Protein AF-G4YXQ3-F1 (afdb_monomer)

Solvent-accessible surface area (backbone atoms only — not comparable to full-atom values): 10018 Å² total; per-residue (Å²): 134,86,85,74,55,76,73,54,54,54,52,50,53,54,53,50,51,52,50,54,51,44,54,50,52,51,52,41,57,56,43,45,74,66,50,89,48,64,70,59,35,46,52,38,52,55,55,54,37,70,48,36,80,41,76,88,42,45,66,51,39,56,75,67,45,50,64,54,58,37,46,51,39,48,67,65,67,48,61,69,68,52,35,54,49,28,44,44,28,48,36,55,36,39,79,41,70,71,50,31,50,51,39,55,76,64,51,36,60,70,57,46,42,59,47,46,71,74,48,54,76,42,64,38,45,45,52,37,57,43,52,36,56,86,43,93,51,30,70,69,68,58,31,70,70,47,50,52,47,32,61,59,32,48,74,40,90,52,60,70,39,12,49,44,25,45,50,36,54,52,52,51,52,52,52,52,53,57,60,64,71,77,113

Structure (mmCIF, N/CA/C/O backbone):
data_AF-G4YXQ3-F1
#
_entry.id   AF-G4YXQ3-F1
#
loop_
_atom_site.group_PDB
_atom_site.id
_atom_site.type_symbol
_atom_site.label_atom_id
_atom_site.label_alt_id
_atom_site.label_comp_id
_atom_site.label_asym_id
_atom_site.label_entity_id
_atom_site.label_seq_id
_atom_site.pdbx_PDB_ins_code
_atom_site.Cartn_x
_atom_site.Cartn_y
_atom_site.Cartn_z
_atom_site.occupancy
_atom_site.B_iso_or_equiv
_atom_site.auth_seq_id
_atom_site.auth_comp_id
_atom_site.auth_asym_id
_atom_site.auth_atom_id
_atom_site.pdbx_PDB_model_num
ATOM 1 N N . MET A 1 1 ? 18.274 35.890 -30.365 1.00 44.19 1 MET A N 1
ATOM 2 C CA . MET A 1 1 ? 18.855 35.281 -29.148 1.00 44.19 1 MET A CA 1
ATOM 3 C C . MET A 1 1 ? 17.935 35.649 -27.991 1.00 44.19 1 MET A C 1
ATOM 5 O O . MET A 1 1 ? 17.940 36.797 -27.574 1.00 44.19 1 MET A O 1
ATOM 9 N N . LEU A 1 2 ? 17.029 34.755 -27.585 1.00 51.88 2 LEU A N 1
ATOM 10 C CA . LEU A 1 2 ? 16.079 35.034 -26.500 1.00 51.88 2 LEU A CA 1
ATOM 11 C C . LEU A 1 2 ? 16.802 34.838 -25.164 1.00 51.88 2 LEU A C 1
ATOM 13 O O . LEU A 1 2 ? 17.118 33.707 -24.803 1.00 51.88 2 LEU A O 1
ATOM 17 N N . TYR A 1 3 ? 17.102 35.935 -24.470 1.00 39.91 3 TYR A N 1
ATOM 18 C CA . TYR A 1 3 ? 17.685 35.914 -23.130 1.00 39.91 3 TYR A CA 1
ATOM 19 C C . TYR A 1 3 ? 16.632 35.356 -22.160 1.00 39.91 3 TYR A C 1
ATOM 21 O O . TYR A 1 3 ? 15.617 36.006 -21.915 1.00 39.91 3 TYR A O 1
ATOM 29 N N . ARG A 1 4 ? 16.818 34.122 -21.674 1.00 50.88 4 ARG A N 1
ATOM 30 C CA . ARG A 1 4 ? 15.925 33.517 -20.672 1.00 50.88 4 ARG A CA 1
ATOM 31 C C . ARG A 1 4 ? 16.363 33.955 -19.283 1.00 50.88 4 ARG A C 1
ATOM 33 O O . ARG A 1 4 ? 17.553 33.962 -18.978 1.00 50.88 4 ARG A O 1
ATOM 40 N N . SER A 1 5 ? 15.401 34.346 -18.453 1.00 47.03 5 SER A N 1
ATOM 41 C CA . SER A 1 5 ? 15.683 34.791 -17.090 1.00 47.03 5 SER A CA 1
ATOM 42 C C . SER A 1 5 ? 16.136 33.611 -16.208 1.00 47.03 5 SER A C 1
ATOM 44 O O . SER A 1 5 ? 15.755 32.468 -16.474 1.00 47.03 5 SER A O 1
ATOM 46 N N . PRO A 1 6 ? 16.911 33.848 -15.133 1.00 53.84 6 PRO A N 1
ATOM 47 C CA . PRO A 1 6 ? 17.437 32.787 -14.263 1.00 53.84 6 PRO A CA 1
ATOM 48 C C . PRO A 1 6 ? 16.371 31.817 -13.711 1.00 53.84 6 PRO A C 1
ATOM 50 O O . PRO A 1 6 ? 16.634 30.626 -13.565 1.00 53.84 6 PRO A O 1
ATOM 53 N N . GLY A 1 7 ? 15.141 32.295 -13.476 1.00 57.75 7 GLY A N 1
ATOM 54 C CA . GLY A 1 7 ? 14.013 31.455 -13.047 1.00 57.75 7 GLY A CA 1
ATOM 55 C C . GLY A 1 7 ? 13.476 30.513 -14.134 1.00 57.75 7 GLY A C 1
ATOM 56 O O . GLY A 1 7 ? 12.977 29.436 -13.824 1.00 57.75 7 GLY A O 1
ATOM 57 N N . GLN A 1 8 ? 13.622 30.869 -15.414 1.00 53.91 8 GLN A N 1
ATOM 58 C CA . GLN A 1 8 ? 13.239 30.004 -16.533 1.00 53.91 8 GLN A CA 1
ATOM 59 C C . GLN A 1 8 ? 14.269 28.899 -16.774 1.00 53.91 8 GLN A C 1
ATOM 61 O O . GLN A 1 8 ? 13.883 27.802 -17.159 1.00 53.91 8 GLN A O 1
ATOM 66 N N . GLN A 1 9 ? 15.557 29.165 -16.528 1.00 53.88 9 GLN A N 1
ATOM 67 C CA . GLN A 1 9 ? 16.618 28.163 -16.661 1.00 53.88 9 GLN A CA 1
ATOM 68 C C . GLN A 1 9 ? 16.463 27.046 -15.617 1.00 53.88 9 GLN A C 1
ATOM 70 O O . GLN A 1 9 ? 16.424 25.877 -15.983 1.00 53.88 9 GLN A O 1
ATOM 75 N N . SER A 1 10 ? 16.219 27.416 -14.355 1.00 67.06 10 SER A N 1
ATOM 76 C CA . SER A 1 10 ? 15.922 26.466 -13.272 1.00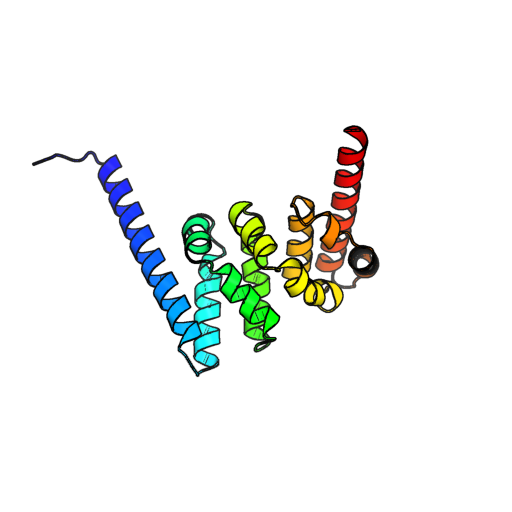 67.06 10 SER A CA 1
ATOM 77 C C . SER A 1 10 ? 14.686 25.600 -13.567 1.00 67.06 10 SER A C 1
ATOM 79 O O . SER A 1 10 ? 14.730 24.382 -13.422 1.00 67.06 10 SER A O 1
ATOM 81 N N . ALA A 1 11 ? 13.603 26.192 -14.086 1.00 63.53 11 ALA A N 1
ATOM 82 C CA . ALA A 1 11 ? 12.408 25.436 -14.464 1.00 63.53 11 ALA A CA 1
ATOM 83 C C . ALA A 1 11 ? 12.662 24.437 -15.611 1.00 63.53 11 ALA A C 1
ATOM 85 O O . ALA A 1 11 ? 12.131 23.330 -15.593 1.00 63.53 11 ALA A O 1
ATOM 86 N N . ILE A 1 12 ? 13.483 24.798 -16.604 1.00 68.88 12 ILE A N 1
ATOM 87 C CA . ILE A 1 12 ? 13.852 23.897 -17.710 1.00 68.88 12 ILE A CA 1
ATOM 88 C C . ILE A 1 12 ? 14.693 22.728 -17.202 1.00 68.88 12 ILE A C 1
ATOM 90 O O . ILE A 1 12 ? 14.465 21.595 -17.621 1.00 68.88 12 ILE A O 1
ATOM 94 N N . ASP A 1 13 ? 15.636 22.989 -16.299 1.00 68.00 13 ASP A N 1
ATOM 95 C CA . ASP A 1 13 ? 16.500 21.954 -15.733 1.00 68.00 13 ASP A CA 1
ATOM 96 C C . ASP A 1 13 ? 15.688 20.976 -14.867 1.00 68.00 13 ASP A C 1
ATOM 98 O O . ASP A 1 13 ? 15.839 19.763 -15.012 1.00 68.00 13 ASP A O 1
ATOM 102 N N . VAL A 1 14 ? 14.726 21.479 -14.081 1.00 67.31 14 VAL A N 1
ATOM 103 C CA . VAL A 1 14 ? 13.764 20.654 -13.325 1.00 67.31 14 VAL A CA 1
ATOM 104 C C . VAL A 1 14 ? 12.900 19.794 -14.253 1.00 67.31 14 VAL A C 1
ATOM 106 O O . VAL A 1 14 ? 12.716 18.603 -14.003 1.00 67.31 14 VAL A O 1
ATOM 109 N N . LEU A 1 15 ? 12.386 20.364 -15.347 1.00 68.44 15 LEU A N 1
ATOM 110 C CA . LEU A 1 15 ? 11.591 19.618 -16.330 1.00 68.44 15 LEU A CA 1
ATOM 111 C C . LEU A 1 15 ? 12.421 18.544 -17.042 1.00 68.44 15 LEU A C 1
ATOM 113 O O . LEU A 1 15 ? 11.923 17.450 -17.306 1.00 68.44 15 LEU A O 1
ATOM 117 N N . ARG A 1 16 ? 13.693 18.833 -17.329 1.00 64.19 16 ARG A N 1
ATOM 118 C CA . ARG A 1 16 ? 14.620 17.885 -17.950 1.00 64.19 16 ARG A CA 1
ATOM 119 C C . ARG A 1 16 ? 14.951 16.733 -17.011 1.00 64.19 16 ARG A C 1
ATOM 121 O O . ARG A 1 16 ? 14.934 15.583 -17.432 1.00 64.19 16 ARG A O 1
ATOM 128 N N . GLU A 1 17 ? 15.202 17.026 -15.742 1.00 71.88 17 GLU A N 1
ATOM 129 C CA . GLU A 1 17 ? 15.444 16.006 -14.726 1.00 71.88 17 GLU A CA 1
ATOM 130 C C . GLU A 1 17 ? 14.200 15.130 -14.506 1.00 71.88 17 GLU A C 1
ATOM 132 O O . GLU A 1 17 ? 14.299 13.906 -14.430 1.00 71.88 17 GLU A O 1
ATOM 137 N N . ALA A 1 18 ? 13.007 15.734 -14.486 1.00 66.69 18 ALA A N 1
ATOM 138 C CA . ALA A 1 18 ? 11.746 15.002 -14.415 1.00 66.69 18 ALA A CA 1
ATOM 139 C C . ALA A 1 18 ? 11.536 14.075 -15.625 1.00 66.69 18 ALA A C 1
ATOM 141 O O . ALA A 1 18 ? 11.091 12.941 -15.446 1.00 66.69 18 ALA A O 1
ATOM 142 N N . ALA A 1 19 ? 11.896 14.521 -16.834 1.00 66.19 19 ALA A N 1
ATOM 143 C CA . ALA A 1 19 ? 11.844 13.699 -18.042 1.00 66.19 19 ALA A CA 1
ATOM 144 C C . ALA A 1 19 ? 12.812 12.505 -17.969 1.00 66.19 19 ALA A C 1
ATOM 146 O O . ALA A 1 19 ? 12.394 11.375 -18.206 1.00 66.19 19 ALA A O 1
ATOM 147 N N . VAL A 1 20 ? 14.060 12.727 -17.538 1.00 71.00 20 VAL A N 1
ATOM 148 C CA . VAL A 1 20 ? 15.052 11.652 -17.348 1.00 71.00 20 VAL A CA 1
ATOM 149 C C . VAL A 1 20 ? 14.572 10.629 -16.313 1.00 71.00 20 VAL A C 1
ATOM 151 O O . VAL A 1 20 ? 14.705 9.424 -16.518 1.00 71.00 20 VAL A O 1
ATOM 154 N N . ARG A 1 21 ? 13.955 11.081 -15.212 1.00 78.12 21 ARG A N 1
ATOM 155 C CA . ARG A 1 21 ? 13.374 10.178 -14.204 1.00 78.12 21 ARG A CA 1
ATOM 156 C C . ARG A 1 21 ? 12.208 9.358 -14.754 1.00 78.12 21 ARG A C 1
ATOM 158 O O . ARG A 1 21 ? 12.085 8.188 -14.408 1.00 78.12 21 ARG A O 1
ATOM 165 N N . LEU A 1 22 ? 11.359 9.955 -15.590 1.00 84.12 22 LEU A N 1
ATOM 166 C CA . LEU A 1 22 ? 10.244 9.248 -16.217 1.00 84.12 22 LEU A CA 1
ATOM 167 C C . LEU A 1 22 ? 10.744 8.152 -17.170 1.00 84.12 22 LEU A C 1
ATOM 169 O O . LEU A 1 22 ? 10.266 7.025 -17.091 1.00 84.12 22 LEU A O 1
ATOM 173 N N . GLU A 1 23 ? 11.721 8.463 -18.023 1.00 87.56 23 GLU A N 1
ATOM 174 C CA . GLU A 1 23 ? 12.344 7.488 -18.929 1.00 87.56 23 GLU A CA 1
ATOM 175 C C . GLU A 1 23 ? 12.997 6.341 -18.148 1.00 87.56 23 GLU A C 1
ATOM 177 O O . GLU A 1 23 ? 12.834 5.173 -18.496 1.00 87.56 23 GLU A O 1
ATOM 182 N N . TYR A 1 24 ? 13.677 6.651 -17.041 1.00 89.38 24 TYR A N 1
ATOM 183 C CA . TYR A 1 24 ? 14.272 5.628 -16.186 1.00 89.38 24 TYR A CA 1
ATOM 184 C C . TYR A 1 24 ? 13.224 4.710 -15.536 1.00 89.38 24 TYR A C 1
ATOM 186 O O . TYR A 1 24 ? 13.378 3.490 -15.560 1.00 89.38 24 TYR A O 1
ATOM 194 N N . LEU A 1 25 ? 12.123 5.264 -15.018 1.00 90.56 25 LEU A N 1
ATOM 195 C CA . LEU A 1 25 ? 11.015 4.467 -14.478 1.00 90.56 25 LEU A CA 1
ATOM 196 C C . LEU A 1 25 ? 10.368 3.574 -15.549 1.00 90.56 25 LEU A C 1
ATOM 198 O O . LEU A 1 25 ? 10.035 2.425 -15.266 1.00 90.56 25 LEU A O 1
ATOM 202 N N . GLN A 1 26 ? 10.232 4.067 -16.783 1.00 92.50 26 GLN A N 1
ATOM 203 C CA . GLN A 1 26 ? 9.747 3.267 -17.914 1.00 92.50 26 GLN A CA 1
ATOM 204 C C . GLN A 1 26 ? 10.688 2.107 -18.243 1.00 92.50 26 GLN A C 1
ATOM 206 O O . GLN A 1 26 ? 10.223 0.994 -18.488 1.00 92.50 26 GLN A O 1
ATOM 211 N N . LEU A 1 27 ? 12.002 2.353 -18.234 1.00 93.75 27 LEU A N 1
ATOM 212 C CA . LEU A 1 27 ? 13.004 1.311 -18.454 1.00 93.75 27 LEU A CA 1
ATOM 213 C C . LEU A 1 27 ? 12.909 0.221 -17.386 1.00 93.75 27 LEU A C 1
ATOM 215 O O . LEU A 1 27 ? 12.886 -0.954 -17.745 1.00 93.75 27 LEU A O 1
ATOM 219 N N . LEU A 1 28 ? 12.787 0.605 -16.111 1.00 93.56 28 LEU A N 1
ATOM 220 C CA . LEU A 1 28 ? 12.611 -0.335 -15.003 1.00 93.56 28 LEU A CA 1
ATOM 221 C C . LEU A 1 28 ? 11.330 -1.163 -15.162 1.00 93.56 28 LEU A C 1
ATOM 223 O O . LEU A 1 28 ? 11.395 -2.389 -15.143 1.00 93.56 28 LEU A O 1
ATOM 227 N N . ALA A 1 29 ? 10.177 -0.529 -15.392 1.00 92.06 29 ALA A N 1
ATOM 228 C CA . ALA A 1 29 ? 8.914 -1.250 -15.576 1.00 92.06 29 ALA A CA 1
ATOM 229 C C . ALA A 1 29 ? 8.981 -2.237 -16.759 1.00 92.06 29 ALA A C 1
ATOM 231 O O . ALA A 1 29 ? 8.594 -3.400 -16.639 1.00 92.06 29 ALA A O 1
ATOM 232 N N . GLY A 1 30 ? 9.554 -1.808 -17.889 1.00 91.56 30 GLY A N 1
ATOM 233 C CA . GLY A 1 30 ? 9.745 -2.674 -19.051 1.00 91.56 30 GLY A CA 1
ATOM 234 C C . GLY A 1 30 ? 10.779 -3.782 -18.827 1.00 91.56 30 GLY A C 1
ATOM 235 O O . GLY A 1 30 ? 10.721 -4.824 -19.477 1.00 91.56 30 GLY A O 1
ATOM 236 N N . GLU A 1 31 ? 11.756 -3.583 -17.947 1.00 93.25 31 GLU A N 1
ATOM 237 C CA . GLU A 1 31 ? 12.715 -4.616 -17.559 1.00 93.25 31 GLU A CA 1
ATOM 238 C C . GLU A 1 31 ? 12.078 -5.679 -16.663 1.00 93.25 31 GLU A C 1
ATOM 240 O O . GLU A 1 31 ? 12.276 -6.867 -16.917 1.00 93.25 31 GLU A O 1
ATOM 245 N N . PHE A 1 32 ? 11.248 -5.276 -15.696 1.00 93.50 32 PHE A N 1
ATOM 246 C CA . PHE A 1 32 ? 10.491 -6.208 -14.858 1.00 93.50 32 PHE A CA 1
ATOM 247 C C . PHE A 1 32 ? 9.654 -7.179 -15.702 1.00 93.50 32 PHE A C 1
ATOM 249 O O . PHE A 1 32 ? 9.687 -8.387 -15.482 1.00 93.50 32 PHE A O 1
ATOM 256 N N . GLN A 1 33 ? 8.951 -6.659 -16.712 1.00 91.19 33 GLN A N 1
ATOM 257 C CA . GLN A 1 33 ? 8.085 -7.457 -17.584 1.00 91.19 33 GLN A CA 1
ATOM 258 C C . GLN A 1 33 ? 8.855 -8.432 -18.488 1.00 91.19 33 GLN A C 1
ATOM 260 O O . GLN A 1 33 ? 8.356 -9.510 -18.798 1.00 91.19 33 GLN A O 1
ATOM 265 N N . ARG A 1 34 ? 10.061 -8.060 -18.940 1.00 93.62 34 ARG A N 1
ATOM 266 C CA . ARG A 1 34 ? 10.844 -8.850 -19.909 1.00 93.62 34 ARG A CA 1
ATOM 267 C C . ARG A 1 34 ? 11.826 -9.819 -19.262 1.00 93.62 34 ARG A C 1
ATOM 269 O O . ARG A 1 34 ? 12.241 -10.769 -19.923 1.00 93.62 34 ARG A O 1
ATOM 276 N N . SER A 1 35 ? 12.241 -9.564 -18.023 1.00 90.88 35 SER A N 1
ATOM 277 C CA . SER A 1 35 ? 13.226 -10.404 -17.348 1.00 90.88 35 SER A CA 1
ATOM 278 C C . SER A 1 35 ? 12.622 -11.761 -16.969 1.00 90.88 35 SER A C 1
ATOM 280 O O . SER A 1 35 ? 11.615 -11.792 -16.261 1.00 90.88 35 SER A O 1
ATOM 282 N N . PRO A 1 36 ? 13.235 -12.891 -17.364 1.00 90.38 36 PRO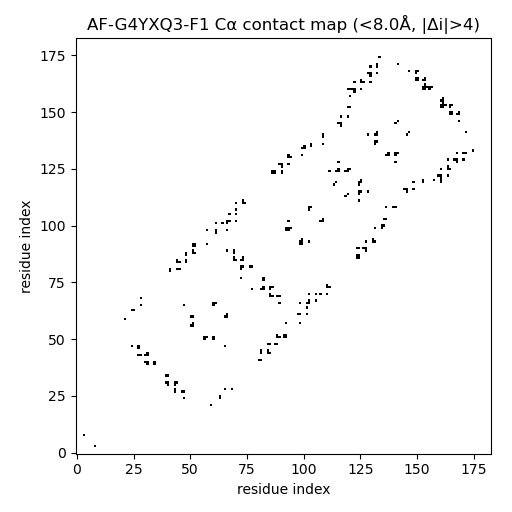 A N 1
ATOM 283 C CA . PRO A 1 36 ? 12.891 -14.201 -16.816 1.00 90.38 36 PRO A CA 1
ATOM 284 C C . PRO A 1 36 ? 13.586 -14.472 -15.470 1.00 90.38 36 PRO A C 1
ATOM 286 O O . PRO A 1 36 ? 13.219 -15.415 -14.778 1.00 90.38 36 PRO A O 1
ATOM 289 N N . ASP A 1 37 ? 14.594 -13.671 -15.105 1.00 92.56 37 ASP A N 1
ATOM 290 C CA . ASP A 1 37 ? 15.364 -13.829 -13.872 1.00 92.56 37 ASP A CA 1
ATOM 291 C C . ASP A 1 37 ? 14.662 -13.142 -12.694 1.00 92.56 37 ASP A C 1
ATOM 293 O O . ASP A 1 37 ? 14.419 -11.929 -12.716 1.00 92.56 37 ASP A O 1
ATOM 297 N N . ILE A 1 38 ? 14.365 -13.937 -11.664 1.00 91.38 38 ILE A N 1
ATOM 298 C CA . ILE A 1 38 ? 13.720 -13.516 -10.419 1.00 91.38 38 ILE A CA 1
ATOM 299 C C . ILE A 1 38 ? 14.600 -12.525 -9.655 1.00 91.38 38 ILE A C 1
ATOM 301 O O . ILE A 1 38 ? 14.088 -11.508 -9.196 1.00 91.38 38 ILE A O 1
ATOM 305 N N . LEU A 1 39 ? 15.916 -12.750 -9.570 1.00 92.06 39 LEU A N 1
ATOM 306 C CA . LEU A 1 39 ? 16.815 -11.833 -8.858 1.00 92.06 39 LEU A CA 1
ATOM 307 C C . LEU A 1 39 ? 16.806 -10.457 -9.516 1.00 92.06 39 LEU A C 1
ATOM 309 O O . LEU A 1 39 ? 16.717 -9.430 -8.843 1.00 92.06 39 LEU A O 1
ATOM 313 N N . ARG A 1 40 ? 16.806 -10.432 -10.851 1.00 93.12 40 ARG A N 1
ATOM 314 C CA . ARG A 1 40 ? 16.707 -9.180 -11.594 1.00 93.12 40 ARG A CA 1
ATOM 315 C C . ARG A 1 40 ? 15.363 -8.489 -11.376 1.00 93.12 40 ARG A C 1
ATOM 317 O O . ARG A 1 40 ? 15.330 -7.269 -11.228 1.00 93.12 40 ARG A O 1
ATOM 324 N N . LYS A 1 41 ? 14.261 -9.243 -11.309 1.00 94.75 41 LYS A N 1
ATOM 325 C CA . LYS A 1 41 ? 12.949 -8.688 -10.949 1.00 94.75 41 LYS A CA 1
ATOM 326 C C . LYS A 1 41 ? 12.959 -8.079 -9.549 1.00 94.75 41 LYS A C 1
ATOM 328 O O . LYS A 1 41 ? 12.510 -6.946 -9.401 1.00 94.75 41 LYS A O 1
ATOM 333 N N . GLU A 1 42 ? 13.529 -8.759 -8.555 1.00 94.25 42 GLU A N 1
ATOM 334 C CA . GLU A 1 42 ? 13.655 -8.220 -7.196 1.00 94.25 42 GLU A CA 1
ATOM 335 C C . GLU A 1 42 ? 14.422 -6.894 -7.166 1.00 94.25 42 GLU A C 1
ATOM 337 O O . GLU A 1 42 ? 13.998 -5.945 -6.507 1.00 94.25 42 GLU A O 1
ATOM 342 N N . GLU A 1 43 ? 15.542 -6.809 -7.887 1.00 94.00 43 GLU A N 1
ATOM 343 C CA . GLU A 1 43 ? 16.333 -5.580 -7.984 1.00 94.00 43 GLU A CA 1
ATOM 344 C C . GLU A 1 43 ? 15.541 -4.442 -8.628 1.00 94.00 43 GLU A C 1
ATOM 346 O O . GLU A 1 43 ? 15.603 -3.298 -8.173 1.00 94.00 43 GLU A O 1
ATOM 351 N N . VAL A 1 44 ? 14.784 -4.736 -9.686 1.00 95.25 44 VAL A N 1
ATOM 352 C CA . VAL A 1 44 ? 13.924 -3.750 -10.345 1.00 95.25 44 VAL A CA 1
ATOM 353 C C . VAL A 1 44 ? 12.827 -3.263 -9.398 1.00 95.25 44 VAL A C 1
ATOM 355 O O . VAL A 1 44 ? 12.633 -2.055 -9.274 1.00 95.25 44 VAL A O 1
ATOM 358 N N . VAL A 1 45 ? 12.163 -4.168 -8.676 1.00 96.06 45 VAL A N 1
ATOM 359 C CA . VAL A 1 45 ? 11.124 -3.833 -7.687 1.00 96.06 45 VAL A CA 1
ATOM 360 C C . VAL A 1 45 ? 11.697 -2.979 -6.556 1.00 96.06 45 VAL A C 1
ATOM 362 O O . VAL A 1 45 ? 11.116 -1.951 -6.211 1.00 96.06 45 VAL A O 1
ATOM 365 N N . ALA A 1 46 ? 12.873 -3.329 -6.031 1.00 94.75 46 ALA A N 1
ATOM 366 C CA . ALA A 1 46 ? 13.567 -2.529 -5.022 1.00 94.75 46 ALA A CA 1
ATOM 367 C C . ALA A 1 46 ? 13.937 -1.129 -5.544 1.00 94.75 46 ALA A C 1
ATOM 369 O O . ALA A 1 46 ? 13.789 -0.133 -4.833 1.00 94.75 46 ALA A O 1
ATOM 370 N N . ASN A 1 47 ? 14.378 -1.031 -6.801 1.00 94.31 47 ASN A N 1
ATOM 371 C CA . ASN A 1 47 ? 14.666 0.257 -7.422 1.00 94.31 47 ASN A CA 1
ATOM 372 C C . ASN A 1 47 ? 13.406 1.107 -7.569 1.00 94.31 47 ASN A C 1
ATOM 374 O O . ASN A 1 47 ? 13.453 2.280 -7.213 1.00 94.31 47 ASN A O 1
ATOM 378 N N . LEU A 1 48 ? 12.288 0.534 -8.029 1.00 95.25 48 LEU A N 1
ATOM 379 C CA . LEU A 1 48 ? 10.997 1.226 -8.114 1.00 95.25 48 LEU A CA 1
ATOM 380 C C . LEU A 1 48 ? 10.517 1.696 -6.733 1.00 95.25 48 LEU A C 1
ATOM 382 O O . LEU A 1 48 ? 10.081 2.839 -6.592 1.00 95.25 48 LEU A O 1
ATOM 386 N N . ALA A 1 49 ? 10.672 0.867 -5.700 1.00 94.88 49 ALA A N 1
ATOM 387 C CA . ALA A 1 49 ? 10.280 1.196 -4.333 1.00 94.88 49 ALA A CA 1
ATOM 388 C C . ALA A 1 49 ? 10.966 2.463 -3.797 1.00 94.88 49 ALA A C 1
ATOM 390 O O . ALA A 1 49 ? 10.322 3.279 -3.137 1.00 94.88 49 ALA A O 1
ATOM 391 N N . ASN A 1 50 ? 12.231 2.709 -4.159 1.00 93.06 50 ASN A N 1
ATOM 392 C CA . ASN A 1 50 ? 12.957 3.931 -3.780 1.00 93.06 50 ASN A CA 1
ATOM 393 C C . ASN A 1 50 ? 12.332 5.225 -4.343 1.00 93.06 50 ASN A C 1
ATOM 395 O O . ASN A 1 50 ? 12.655 6.324 -3.884 1.00 93.06 50 ASN A O 1
ATOM 399 N N . PHE A 1 51 ? 11.456 5.135 -5.349 1.00 93.12 51 PHE A N 1
ATOM 400 C CA . PHE A 1 51 ? 10.719 6.288 -5.875 1.00 93.12 51 PHE A CA 1
ATOM 401 C C . PHE A 1 51 ? 9.442 6.582 -5.083 1.00 93.12 51 PHE A C 1
ATOM 403 O O . PHE A 1 51 ? 8.953 7.705 -5.149 1.00 93.12 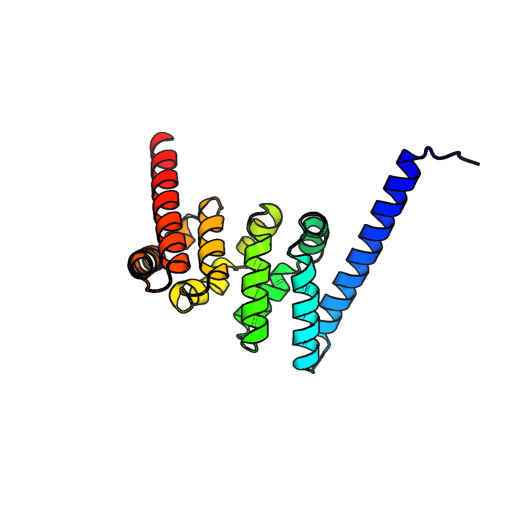51 PHE A O 1
ATOM 410 N N . THR A 1 52 ? 8.934 5.623 -4.308 1.00 94.38 52 THR A N 1
ATOM 411 C CA . THR A 1 52 ? 7.663 5.756 -3.574 1.00 94.38 52 THR A CA 1
ATOM 412 C C . THR A 1 52 ? 7.763 6.582 -2.301 1.00 94.38 52 THR A C 1
ATOM 414 O O . THR A 1 52 ? 6.746 6.959 -1.745 1.00 94.38 52 THR A O 1
ATOM 417 N N . THR A 1 53 ? 8.970 6.898 -1.838 1.00 90.62 53 THR A N 1
ATOM 418 C CA . THR A 1 53 ? 9.190 7.678 -0.612 1.00 90.62 53 THR A CA 1
ATOM 419 C C . THR A 1 53 ? 9.256 9.187 -0.848 1.00 90.62 53 THR A C 1
ATOM 421 O O . THR A 1 53 ? 9.314 9.950 0.113 1.00 90.62 53 THR A O 1
ATOM 424 N N . ASP A 1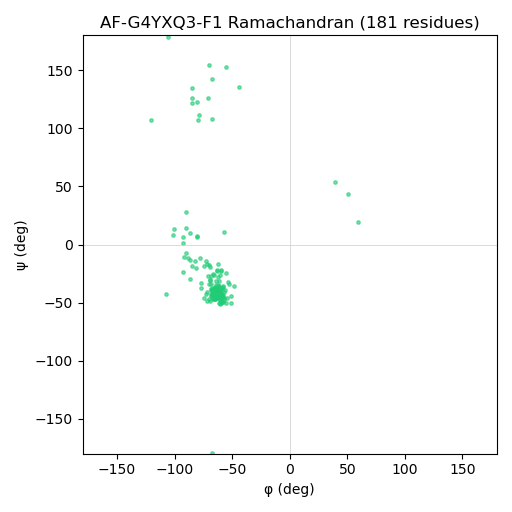 54 ? 9.268 9.630 -2.108 1.00 90.56 54 ASP A N 1
ATOM 425 C CA . ASP A 1 54 ? 9.410 11.038 -2.482 1.00 90.56 54 ASP A CA 1
ATOM 426 C C . ASP A 1 54 ? 8.188 11.504 -3.299 1.00 90.56 54 ASP A C 1
ATOM 428 O O . ASP A 1 54 ? 8.064 11.156 -4.481 1.00 90.56 54 ASP A O 1
ATOM 432 N N . PRO A 1 55 ? 7.301 12.324 -2.695 1.00 89.94 55 PRO A N 1
ATOM 433 C CA . PRO A 1 55 ? 6.085 12.828 -3.332 1.00 89.94 55 PRO A CA 1
ATOM 434 C C . PRO A 1 55 ? 6.308 13.566 -4.656 1.00 89.94 55 PRO A C 1
ATOM 436 O O . PRO A 1 55 ? 5.418 13.578 -5.505 1.00 89.94 55 PRO A O 1
ATOM 439 N N . ILE A 1 56 ? 7.498 14.136 -4.895 1.00 88.81 56 ILE A N 1
ATOM 440 C CA . ILE A 1 56 ? 7.825 14.808 -6.167 1.00 88.81 56 ILE A CA 1
ATOM 441 C C . ILE A 1 56 ? 7.724 13.824 -7.345 1.00 88.81 56 ILE A C 1
ATOM 443 O O . ILE A 1 56 ? 7.460 14.220 -8.483 1.00 88.81 56 ILE A O 1
ATOM 447 N N . LYS A 1 57 ? 7.902 12.524 -7.089 1.00 89.81 57 LYS A N 1
ATOM 448 C CA . LYS A 1 57 ? 7.871 11.466 -8.104 1.00 89.81 57 LYS A CA 1
ATOM 449 C C . LYS A 1 57 ? 6.469 10.910 -8.348 1.00 89.81 57 LYS A C 1
ATOM 451 O O . LYS A 1 57 ? 6.283 10.212 -9.344 1.00 89.81 57 LYS A O 1
ATOM 456 N N . TYR A 1 58 ? 5.481 11.231 -7.511 1.00 93.62 58 TYR A N 1
ATOM 457 C CA . TYR A 1 58 ? 4.151 10.609 -7.559 1.00 93.62 58 TYR A CA 1
ATOM 458 C C . TYR A 1 58 ? 3.428 10.860 -8.880 1.00 93.62 58 TYR A C 1
ATOM 460 O O . TYR A 1 58 ? 2.814 9.944 -9.415 1.00 93.62 58 TYR A O 1
ATOM 468 N N . GLY A 1 59 ? 3.601 12.038 -9.488 1.00 92.19 59 GLY A N 1
ATOM 469 C CA . GLY A 1 59 ? 3.064 12.306 -10.826 1.00 92.19 59 GLY A CA 1
ATOM 470 C C . GLY A 1 59 ? 3.612 11.355 -11.901 1.00 92.19 59 GLY A C 1
ATOM 471 O O . GLY A 1 59 ? 2.867 10.900 -12.768 1.00 92.19 59 GLY A O 1
ATOM 472 N N . SER A 1 60 ? 4.899 10.998 -11.828 1.00 92.38 60 SER A N 1
ATOM 473 C CA . SER A 1 60 ? 5.503 10.010 -12.730 1.00 92.38 60 SER A CA 1
ATOM 474 C C . SER A 1 60 ? 5.034 8.590 -12.415 1.00 92.38 60 SER A C 1
ATOM 476 O O . SER A 1 60 ? 4.742 7.841 -13.344 1.00 92.38 60 SER A O 1
ATOM 478 N N . LEU A 1 61 ? 4.919 8.230 -11.131 1.00 94.94 61 LEU A N 1
ATOM 479 C CA . LEU A 1 61 ? 4.398 6.925 -10.705 1.00 94.94 61 LEU A CA 1
ATOM 480 C C . LEU A 1 61 ? 2.958 6.717 -11.187 1.00 94.94 61 LEU A C 1
ATOM 482 O O . LEU A 1 61 ? 2.656 5.673 -11.764 1.00 94.94 61 LEU A O 1
ATOM 486 N N . ALA A 1 62 ? 2.112 7.740 -11.031 1.00 94.69 62 ALA A N 1
ATOM 487 C CA . ALA A 1 62 ? 0.724 7.730 -11.471 1.00 94.69 62 ALA A CA 1
ATOM 488 C C . ALA A 1 62 ? 0.622 7.602 -12.993 1.00 94.69 62 ALA A C 1
ATOM 490 O O . ALA A 1 62 ? -0.135 6.782 -13.511 1.00 94.69 62 ALA A O 1
ATOM 491 N N . ARG A 1 63 ? 1.423 8.388 -13.726 1.00 93.88 63 ARG A N 1
ATOM 492 C CA . ARG A 1 63 ? 1.445 8.373 -15.195 1.00 93.88 63 ARG A CA 1
ATOM 493 C C . ARG A 1 63 ? 1.870 7.021 -15.762 1.00 93.88 63 ARG A C 1
ATOM 495 O O . ARG A 1 63 ? 1.382 6.633 -16.819 1.00 93.88 63 ARG A O 1
ATOM 502 N N . LEU A 1 64 ? 2.801 6.342 -15.101 1.00 94.19 64 LEU A N 1
ATOM 503 C CA . LEU A 1 64 ? 3.323 5.046 -15.536 1.00 94.19 64 LEU A CA 1
ATOM 504 C C . LEU A 1 64 ? 2.586 3.855 -14.923 1.00 94.19 64 LEU A C 1
ATOM 506 O O . LEU A 1 64 ? 2.965 2.726 -15.212 1.00 94.19 64 LEU A O 1
ATOM 510 N N . ARG A 1 65 ? 1.558 4.101 -14.098 1.00 94.50 65 ARG A N 1
ATOM 511 C CA . ARG A 1 65 ? 0.790 3.069 -13.389 1.00 94.50 65 ARG A CA 1
ATOM 512 C C . ARG A 1 65 ? 1.696 2.083 -12.639 1.00 94.50 65 ARG A C 1
ATOM 514 O O . ARG A 1 65 ? 1.487 0.879 -12.662 1.00 94.50 65 ARG A O 1
ATOM 521 N N . ILE A 1 66 ? 2.723 2.603 -11.959 1.00 96.25 66 ILE A N 1
ATOM 522 C CA . ILE A 1 66 ? 3.683 1.766 -11.214 1.00 96.25 66 ILE A CA 1
ATOM 523 C C . ILE A 1 66 ? 2.995 0.990 -10.082 1.00 96.25 66 ILE A C 1
ATOM 525 O O . ILE A 1 66 ? 3.446 -0.091 -9.719 1.00 96.25 66 ILE A O 1
ATOM 529 N N . LEU A 1 67 ? 1.900 1.520 -9.531 1.00 96.62 67 LEU A N 1
ATOM 530 C CA . LEU A 1 67 ? 1.169 0.851 -8.458 1.00 96.62 67 LEU A CA 1
ATOM 531 C C . LEU A 1 67 ? 0.457 -0.413 -8.950 1.00 96.62 67 LEU A C 1
ATOM 533 O O . LEU A 1 67 ? 0.402 -1.371 -8.190 1.00 96.62 67 LEU A O 1
ATOM 537 N N . ASP A 1 68 ? 0.032 -0.467 -10.214 1.00 96.00 68 ASP A N 1
ATOM 538 C CA . ASP A 1 68 ? -0.506 -1.694 -10.811 1.00 96.00 68 ASP A CA 1
ATOM 539 C C . ASP A 1 68 ? 0.549 -2.798 -10.844 1.00 96.00 68 ASP A C 1
ATOM 541 O O . ASP A 1 68 ? 0.253 -3.928 -10.498 1.00 96.00 68 ASP A O 1
ATOM 545 N N . LEU A 1 69 ? 1.809 -2.467 -11.156 1.00 95.88 69 LEU A N 1
ATOM 546 C CA . LEU A 1 69 ? 2.903 -3.444 -11.117 1.00 95.88 69 LEU A CA 1
ATOM 547 C C . LEU A 1 69 ? 3.079 -4.020 -9.705 1.00 95.88 69 LEU A C 1
ATOM 549 O O . LEU A 1 69 ? 3.327 -5.213 -9.552 1.00 95.88 69 LEU A O 1
ATOM 553 N N . PHE A 1 70 ? 2.954 -3.187 -8.667 1.00 97.12 70 PHE A N 1
ATOM 554 C CA . PHE A 1 70 ? 2.985 -3.676 -7.290 1.00 97.12 70 PHE A CA 1
ATOM 555 C C . PHE A 1 70 ? 1.764 -4.538 -6.963 1.00 97.12 70 PHE A C 1
ATOM 557 O O . PHE A 1 70 ? 1.932 -5.550 -6.294 1.00 97.12 70 PHE A O 1
ATOM 564 N N . LEU A 1 71 ? 0.568 -4.184 -7.440 1.00 96.62 71 LEU A N 1
ATOM 565 C CA . LEU A 1 71 ? -0.631 -5.007 -7.271 1.00 96.62 71 LEU A CA 1
ATOM 566 C C . LEU A 1 71 ? -0.502 -6.358 -7.988 1.00 96.62 71 LEU A C 1
ATOM 568 O O . LEU A 1 71 ? -0.779 -7.376 -7.366 1.00 96.62 71 LEU A O 1
ATOM 572 N N . ASP A 1 72 ? 0.024 -6.392 -9.214 1.00 95.38 72 ASP A N 1
ATOM 573 C CA . ASP A 1 72 ? 0.293 -7.625 -9.966 1.00 95.38 72 ASP A CA 1
ATOM 574 C C . ASP A 1 72 ? 1.256 -8.556 -9.207 1.00 95.38 72 ASP A C 1
ATOM 576 O O . ASP A 1 72 ? 1.106 -9.776 -9.232 1.00 95.38 72 ASP A O 1
ATOM 580 N N . ILE A 1 73 ? 2.258 -7.997 -8.514 1.00 95.12 73 ILE A N 1
ATOM 581 C CA . ILE A 1 73 ? 3.189 -8.773 -7.675 1.00 95.12 73 ILE A CA 1
ATOM 582 C C . ILE A 1 73 ? 2.466 -9.429 -6.497 1.00 95.12 73 ILE A C 1
ATOM 584 O O . ILE A 1 73 ? 2.801 -10.561 -6.142 1.00 95.12 73 ILE A O 1
ATOM 588 N N . LEU A 1 74 ? 1.525 -8.710 -5.880 1.00 94.62 74 LEU A N 1
ATOM 589 C CA . LEU A 1 74 ? 0.720 -9.224 -4.774 1.00 94.62 74 LEU A CA 1
ATOM 590 C C . LEU A 1 74 ? -0.265 -10.290 -5.265 1.00 94.62 74 LEU A C 1
ATOM 592 O O . LEU A 1 74 ? -0.328 -11.371 -4.694 1.00 94.62 74 LEU A O 1
ATOM 596 N N . ASP A 1 75 ? -0.982 -10.023 -6.354 1.00 93.44 75 ASP A N 1
ATOM 597 C CA . ASP A 1 75 ? -1.976 -10.948 -6.909 1.00 93.44 75 ASP A CA 1
ATOM 598 C C . ASP A 1 75 ? -1.337 -12.252 -7.417 1.00 93.44 75 ASP A C 1
ATOM 600 O O . ASP A 1 75 ? -1.856 -13.347 -7.207 1.00 93.44 75 ASP A O 1
ATOM 604 N N . ALA A 1 76 ? -0.144 -12.157 -8.011 1.00 89.56 76 ALA A N 1
ATOM 605 C CA . ALA A 1 76 ? 0.604 -13.315 -8.485 1.00 89.56 76 ALA A CA 1
ATOM 606 C C . ALA A 1 76 ? 1.390 -14.060 -7.386 1.00 89.56 76 ALA A C 1
ATOM 608 O O . ALA A 1 76 ? 2.183 -14.937 -7.743 1.00 89.56 76 ALA A O 1
ATOM 609 N N . ASP A 1 77 ? 1.231 -13.685 -6.107 1.00 74.56 77 ASP A N 1
ATOM 610 C CA . ASP A 1 77 ? 1.911 -14.246 -4.923 1.00 74.56 77 ASP A CA 1
ATOM 611 C C . ASP A 1 77 ? 3.395 -14.566 -5.181 1.00 74.56 77 ASP A C 1
ATOM 613 O O . ASP A 1 77 ? 3.870 -15.697 -5.052 1.00 74.56 77 ASP A O 1
ATOM 617 N N . GLN A 1 78 ? 4.125 -13.557 -5.667 1.00 81.19 78 GLN A N 1
ATOM 618 C CA . GLN A 1 78 ? 5.544 -13.690 -5.999 1.00 81.19 78 GLN A CA 1
ATOM 619 C C . GLN A 1 78 ? 6.408 -13.898 -4.739 1.00 81.19 78 GLN A C 1
ATOM 621 O O . GLN A 1 78 ? 5.926 -13.893 -3.610 1.00 81.19 78 GLN A O 1
ATOM 626 N N . GLU A 1 79 ? 7.728 -14.026 -4.922 1.00 86.50 79 GLU A N 1
ATOM 627 C CA . GLU A 1 79 ? 8.690 -14.165 -3.819 1.00 86.50 79 GLU A CA 1
ATOM 628 C C . GLU A 1 79 ? 8.418 -13.195 -2.657 1.00 86.50 79 GLU A C 1
ATOM 630 O O . GLU A 1 79 ? 8.227 -11.990 -2.860 1.00 86.50 79 GLU A O 1
ATOM 635 N N . HIS A 1 80 ? 8.487 -13.710 -1.424 1.00 88.19 80 HIS A N 1
ATOM 636 C CA . HIS A 1 80 ? 8.138 -12.991 -0.189 1.00 88.19 80 HIS A CA 1
ATOM 637 C C . HIS A 1 80 ? 8.771 -11.591 -0.097 1.00 88.19 80 HIS A C 1
ATOM 639 O O . HIS A 1 80 ? 8.165 -10.641 0.397 1.00 88.19 80 HIS A O 1
ATOM 645 N N . LYS A 1 81 ? 10.002 -11.439 -0.595 1.00 90.81 81 LYS A N 1
ATOM 646 C CA . LYS A 1 81 ? 10.716 -10.160 -0.614 1.00 90.81 81 LYS A CA 1
ATOM 647 C C . LYS A 1 81 ? 10.066 -9.131 -1.544 1.00 90.81 81 LYS A C 1
ATOM 649 O O . LYS A 1 81 ? 9.973 -7.964 -1.172 1.00 90.81 81 LYS A O 1
ATOM 654 N N . MET A 1 82 ? 9.602 -9.531 -2.729 1.00 94.00 82 MET A N 1
ATOM 655 C CA . MET A 1 82 ? 8.896 -8.624 -3.644 1.00 94.00 82 MET A CA 1
ATOM 656 C C . MET A 1 82 ? 7.536 -8.221 -3.083 1.00 94.00 82 MET A C 1
ATOM 658 O O . MET A 1 82 ? 7.173 -7.049 -3.186 1.00 94.00 82 MET A O 1
ATOM 662 N N . VAL A 1 83 ? 6.827 -9.151 -2.440 1.00 93.62 83 VAL A N 1
ATOM 663 C CA . VAL A 1 83 ? 5.558 -8.880 -1.749 1.00 93.62 83 VAL A CA 1
ATOM 664 C C . VAL A 1 83 ? 5.755 -7.837 -0.646 1.00 93.62 83 VAL A C 1
ATOM 666 O O . VAL A 1 83 ? 5.073 -6.814 -0.633 1.00 93.62 83 VAL A O 1
ATOM 669 N N . GLU A 1 84 ? 6.746 -8.022 0.232 1.00 92.81 84 GLU A N 1
ATOM 670 C CA . GLU A 1 84 ? 7.045 -7.071 1.310 1.00 92.81 84 GLU A CA 1
ATOM 671 C C . GLU A 1 84 ? 7.404 -5.672 0.779 1.00 92.81 84 GLU A C 1
ATOM 673 O O . GLU A 1 84 ? 6.885 -4.665 1.276 1.00 92.81 84 GLU A O 1
ATOM 678 N N . ILE A 1 85 ? 8.244 -5.598 -0.259 1.00 94.81 85 ILE A N 1
ATOM 679 C CA . ILE A 1 85 ? 8.612 -4.327 -0.894 1.00 94.81 85 ILE A CA 1
ATOM 680 C C . ILE A 1 85 ? 7.383 -3.657 -1.526 1.00 94.81 85 ILE A C 1
ATOM 682 O O . ILE A 1 85 ? 7.216 -2.442 -1.396 1.00 94.81 85 ILE A O 1
ATOM 686 N N . SER A 1 86 ? 6.513 -4.430 -2.174 1.00 96.38 86 SER A N 1
ATOM 687 C CA . SER A 1 86 ? 5.315 -3.928 -2.855 1.00 96.38 86 SER A CA 1
ATOM 688 C C . SER A 1 86 ? 4.291 -3.381 -1.861 1.00 96.38 86 SER A C 1
ATOM 690 O O . SER A 1 86 ? 3.820 -2.257 -2.028 1.00 96.38 86 SER A O 1
ATOM 692 N N . LEU A 1 87 ? 4.031 -4.091 -0.758 1.00 95.44 87 LEU A N 1
ATOM 693 C CA . LEU A 1 87 ? 3.160 -3.609 0.322 1.00 95.44 87 LEU A CA 1
ATOM 694 C C . LEU A 1 87 ? 3.697 -2.322 0.960 1.00 95.44 87 LEU A C 1
ATOM 696 O O . LEU A 1 87 ? 2.937 -1.391 1.229 1.00 95.44 87 LEU A O 1
ATOM 700 N N . GLY A 1 88 ? 5.010 -2.243 1.200 1.00 95.38 88 GLY A N 1
ATOM 701 C CA . GLY A 1 88 ? 5.647 -1.023 1.705 1.00 95.38 88 GLY A CA 1
ATOM 702 C C . GLY A 1 88 ? 5.533 0.151 0.729 1.00 95.38 88 GLY A C 1
ATOM 703 O O . GLY A 1 88 ? 5.230 1.271 1.133 1.00 95.38 88 GLY A O 1
ATOM 704 N N . SER A 1 89 ? 5.719 -0.124 -0.560 1.00 97.00 89 SER A N 1
ATOM 705 C CA . SER A 1 89 ? 5.632 0.856 -1.644 1.00 97.00 89 SER A CA 1
ATOM 706 C C . SER A 1 89 ? 4.219 1.424 -1.793 1.00 97.00 89 SER A C 1
ATOM 708 O O . SER A 1 89 ? 4.045 2.642 -1.819 1.00 97.00 89 SER A O 1
ATOM 710 N N . ILE A 1 90 ? 3.200 0.559 -1.797 1.00 97.12 90 ILE A N 1
ATOM 711 C CA . ILE A 1 90 ? 1.789 0.968 -1.805 1.00 97.12 90 ILE A CA 1
ATOM 712 C C . ILE A 1 90 ? 1.473 1.802 -0.560 1.00 97.12 90 ILE A C 1
ATOM 714 O O . ILE A 1 90 ? 0.887 2.875 -0.682 1.00 97.12 90 ILE A O 1
ATOM 718 N N . CYS A 1 91 ? 1.925 1.374 0.624 1.00 96.25 91 CYS A N 1
ATOM 719 C CA . CYS A 1 91 ? 1.720 2.116 1.870 1.00 96.25 91 CYS A CA 1
ATOM 720 C C . CYS A 1 91 ? 2.290 3.542 1.826 1.00 96.25 91 CYS A C 1
ATOM 722 O O . CYS A 1 91 ? 1.695 4.451 2.404 1.00 96.25 91 CYS A O 1
ATOM 724 N N . ASN A 1 92 ? 3.433 3.760 1.170 1.00 96.38 92 ASN A N 1
ATOM 725 C CA . ASN A 1 92 ? 4.011 5.100 1.042 1.00 96.38 92 ASN A CA 1
ATOM 726 C C . ASN A 1 92 ? 3.183 5.997 0.110 1.00 96.38 92 ASN A C 1
ATOM 728 O O . ASN A 1 92 ? 3.079 7.205 0.333 1.00 96.38 92 ASN A O 1
ATOM 732 N N . CYS A 1 93 ? 2.590 5.408 -0.929 1.00 96.81 93 CYS A N 1
ATOM 733 C CA . CYS A 1 93 ? 1.851 6.127 -1.960 1.00 96.81 93 CYS A CA 1
ATOM 734 C C . CYS A 1 93 ? 0.375 6.365 -1.620 1.00 96.81 93 CYS A C 1
ATOM 736 O O . CYS A 1 93 ? -0.185 7.364 -2.060 1.00 96.81 93 CYS A O 1
ATOM 738 N N . ILE A 1 94 ? -0.255 5.487 -0.835 1.00 96.12 94 ILE A N 1
ATOM 739 C CA . ILE A 1 94 ? -1.695 5.537 -0.545 1.00 96.12 94 ILE A CA 1
ATOM 740 C C . ILE A 1 94 ? -2.209 6.830 0.131 1.00 96.12 94 ILE A C 1
ATOM 742 O O . ILE A 1 94 ? -3.405 7.090 0.024 1.00 96.12 94 ILE A O 1
ATOM 746 N N . PRO A 1 95 ? -1.399 7.659 0.827 1.00 95.56 95 PRO A N 1
ATOM 747 C CA . PRO A 1 95 ? -1.873 8.956 1.314 1.00 95.56 95 PRO A CA 1
ATOM 748 C C . PRO A 1 95 ? -2.106 9.987 0.199 1.00 95.56 95 PRO A C 1
ATOM 750 O O . PRO A 1 95 ? -2.767 10.994 0.443 1.00 95.56 95 PRO A O 1
ATOM 753 N N . ASP A 1 96 ? -1.551 9.782 -1.001 1.00 96.88 96 ASP A N 1
ATOM 754 C CA . ASP A 1 96 ? -1.820 10.635 -2.159 1.00 96.88 96 ASP A CA 1
ATOM 755 C C . ASP A 1 96 ? -3.160 10.247 -2.808 1.00 96.88 96 ASP A C 1
ATOM 757 O O . ASP A 1 96 ? -3.308 9.102 -3.234 1.00 96.88 96 ASP A O 1
ATOM 761 N N . PRO A 1 97 ? -4.131 11.170 -2.946 1.00 95.75 97 PRO A N 1
ATOM 762 C CA . PRO A 1 97 ? -5.459 10.832 -3.460 1.00 95.75 97 PRO A CA 1
ATOM 763 C C . PRO A 1 97 ? -5.470 10.273 -4.888 1.00 95.75 97 PRO A C 1
ATOM 765 O O . PRO A 1 97 ? -6.325 9.453 -5.215 1.00 95.75 97 PRO A O 1
ATOM 768 N N . THR A 1 98 ? -4.537 10.701 -5.747 1.00 96.12 98 THR A N 1
ATOM 769 C CA . THR A 1 98 ? -4.489 10.238 -7.144 1.00 96.12 98 THR A CA 1
ATOM 770 C C . THR A 1 98 ? -4.021 8.791 -7.193 1.00 96.12 98 THR A C 1
ATOM 772 O O . THR A 1 98 ? -4.656 7.952 -7.827 1.00 96.12 98 THR A O 1
ATOM 775 N N . LEU A 1 99 ? -2.927 8.492 -6.494 1.00 97.12 99 LEU A N 1
ATOM 776 C CA . LEU A 1 99 ? -2.381 7.142 -6.391 1.00 97.12 99 LEU A CA 1
ATOM 777 C C . LEU A 1 99 ? -3.314 6.206 -5.614 1.00 97.12 99 LEU A C 1
ATOM 779 O O . LEU A 1 99 ? -3.485 5.052 -5.999 1.00 97.12 99 LEU A O 1
ATOM 783 N N . GLN A 1 100 ? -3.963 6.708 -4.562 1.00 97.44 100 GLN A N 1
ATOM 784 C CA . GLN A 1 100 ? -4.975 5.973 -3.810 1.00 97.44 100 GLN A CA 1
ATOM 785 C C . GLN A 1 100 ? -6.130 5.536 -4.706 1.00 97.44 100 GLN A C 1
ATOM 787 O O . GLN A 1 100 ? -6.494 4.362 -4.697 1.00 97.44 100 GLN A O 1
ATOM 792 N N . GLN A 1 101 ? -6.681 6.454 -5.504 1.00 96.94 101 GLN A N 1
ATOM 793 C CA . GLN A 1 101 ? -7.782 6.115 -6.398 1.00 96.94 101 GLN A CA 1
ATOM 794 C C . GLN A 1 101 ? -7.346 5.114 -7.474 1.00 96.94 101 GLN A C 1
ATOM 796 O O . GLN A 1 101 ? -8.100 4.197 -7.765 1.00 96.94 101 GLN A O 1
ATOM 801 N N . GLN A 1 102 ? -6.115 5.208 -7.992 1.00 96.44 102 GLN A N 1
ATOM 802 C CA . GLN A 1 102 ? -5.585 4.206 -8.925 1.00 96.44 102 GLN A CA 1
ATOM 803 C C . GLN A 1 102 ? -5.524 2.800 -8.318 1.00 96.44 102 GLN A C 1
ATOM 805 O O . GLN A 1 102 ? -5.893 1.842 -8.989 1.00 96.44 102 GLN A O 1
ATOM 810 N N . VAL A 1 103 ? -5.100 2.674 -7.055 1.00 97.19 103 VAL A N 1
ATOM 811 C CA . VAL A 1 103 ? -5.100 1.380 -6.350 1.00 97.19 103 VAL A CA 1
ATOM 812 C C . VAL A 1 103 ? -6.518 0.839 -6.214 1.00 97.19 103 VAL A C 1
ATOM 814 O O . VAL A 1 103 ? -6.741 -0.343 -6.445 1.00 97.19 103 VAL A O 1
ATOM 817 N N . ILE A 1 104 ? -7.480 1.692 -5.860 1.00 96.81 104 ILE A N 1
ATOM 818 C CA . ILE A 1 104 ? -8.886 1.292 -5.719 1.00 96.81 104 ILE A CA 1
ATOM 819 C C . ILE A 1 104 ? -9.461 0.845 -7.071 1.00 96.81 104 ILE A C 1
ATOM 821 O O . ILE A 1 104 ? -10.091 -0.206 -7.145 1.00 96.81 104 ILE A O 1
ATOM 825 N N . ASP A 1 105 ? -9.201 1.603 -8.138 1.00 95.50 105 ASP A N 1
ATOM 826 C CA . ASP A 1 105 ? -9.665 1.303 -9.497 1.00 95.50 105 ASP A CA 1
ATOM 827 C C . ASP A 1 105 ? -9.030 0.022 -10.070 1.00 95.50 105 ASP A C 1
ATOM 829 O O . ASP A 1 105 ? -9.610 -0.612 -10.948 1.00 95.50 105 ASP A O 1
ATOM 833 N N . GLY A 1 106 ? -7.839 -0.351 -9.593 1.00 92.94 106 GLY A N 1
ATOM 834 C CA . GLY A 1 106 ? -7.104 -1.558 -9.982 1.00 92.94 106 GLY A CA 1
ATOM 835 C C . GLY A 1 106 ? -7.420 -2.792 -9.136 1.00 92.94 106 GLY A C 1
ATOM 836 O O . GLY A 1 106 ? -6.535 -3.617 -8.945 1.00 92.94 106 GLY A O 1
ATOM 837 N N . GLU A 1 107 ? -8.625 -2.891 -8.563 1.00 95.00 107 GLU A N 1
ATOM 838 C CA . GLU A 1 107 ? -9.045 -4.004 -7.684 1.00 95.00 107 GLU A CA 1
ATOM 839 C C . GLU A 1 107 ? -8.157 -4.169 -6.432 1.00 95.00 107 GLU A C 1
ATOM 841 O O . GLU A 1 107 ? -8.169 -5.194 -5.748 1.00 95.00 107 GLU A O 1
ATOM 846 N N . GLY A 1 108 ? -7.408 -3.123 -6.065 1.00 94.50 108 GLY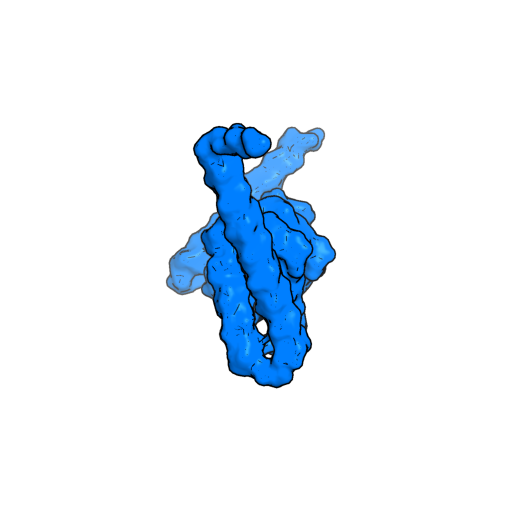 A N 1
ATOM 847 C CA . GLY A 1 108 ? -6.397 -3.190 -5.015 1.00 94.50 108 GLY A CA 1
ATOM 848 C C . GLY A 1 108 ? -6.962 -3.513 -3.636 1.00 94.50 108 GLY A C 1
ATOM 849 O O . GLY A 1 108 ? -6.245 -4.044 -2.796 1.00 94.50 108 GLY A O 1
ATOM 850 N N . ILE A 1 109 ? -8.248 -3.252 -3.386 1.00 94.31 109 ILE A N 1
ATOM 851 C CA . ILE A 1 109 ? -8.892 -3.651 -2.130 1.00 94.31 109 ILE A CA 1
ATOM 852 C C . ILE A 1 109 ? -8.967 -5.170 -2.022 1.00 94.31 109 ILE A C 1
ATOM 854 O O . ILE A 1 109 ? -8.585 -5.713 -0.986 1.00 94.31 109 ILE A O 1
ATOM 858 N N . ASP A 1 110 ? -9.402 -5.859 -3.073 1.00 94.88 110 ASP A N 1
ATOM 859 C CA . ASP A 1 110 ? -9.504 -7.317 -3.074 1.00 94.88 110 ASP A CA 1
ATOM 860 C C . ASP A 1 110 ? -8.118 -7.964 -3.032 1.00 94.88 110 ASP A C 1
ATOM 862 O O . ASP A 1 110 ? -7.907 -8.881 -2.240 1.00 94.88 110 ASP A O 1
ATOM 866 N N . ILE A 1 111 ? -7.146 -7.401 -3.756 1.00 95.62 111 ILE A N 1
ATOM 867 C CA . ILE A 1 111 ? -5.752 -7.875 -3.771 1.00 95.62 111 ILE A CA 1
ATOM 868 C C . ILE A 1 111 ? -5.065 -7.677 -2.407 1.00 95.62 111 ILE A C 1
ATOM 870 O O . ILE A 1 111 ? -4.354 -8.557 -1.928 1.00 95.62 111 ILE A O 1
ATOM 874 N N . ILE A 1 112 ? -5.273 -6.540 -1.731 1.00 94.12 112 ILE A N 1
ATOM 875 C CA . ILE A 1 112 ? -4.625 -6.236 -0.438 1.00 94.12 112 ILE A CA 1
ATOM 876 C C . ILE A 1 112 ? -5.360 -6.912 0.739 1.00 94.12 112 ILE A C 1
ATOM 878 O O . ILE A 1 112 ? -4.776 -7.123 1.808 1.00 94.12 112 ILE A O 1
ATOM 882 N N . SER A 1 113 ? -6.632 -7.292 0.564 1.00 93.44 113 SER A N 1
ATOM 883 C CA . SER A 1 113 ? -7.481 -7.880 1.613 1.00 93.44 113 SER A CA 1
ATOM 884 C C . SER A 1 113 ? -6.846 -9.073 2.347 1.00 93.44 113 SER A C 1
ATOM 886 O O . SER A 1 113 ? -6.830 -9.038 3.584 1.00 93.44 113 SER A O 1
ATOM 888 N N . PRO A 1 114 ? -6.299 -10.103 1.665 1.00 92.69 114 PRO A N 1
ATOM 889 C CA . PRO A 1 114 ? -5.665 -11.245 2.324 1.00 92.69 114 PRO A CA 1
ATOM 890 C C . PRO A 1 114 ? -4.492 -10.818 3.206 1.00 92.69 114 PRO A C 1
ATOM 892 O O . PRO A 1 114 ? -4.339 -11.304 4.322 1.00 92.69 114 PRO A O 1
ATOM 895 N N . TYR A 1 115 ? -3.714 -9.823 2.781 1.00 92.31 115 TYR A N 1
ATOM 896 C CA . TYR A 1 115 ? -2.594 -9.322 3.573 1.00 92.31 115 TYR A CA 1
ATOM 897 C C . TYR A 1 115 ? -3.064 -8.620 4.852 1.00 92.31 115 TYR A C 1
ATOM 899 O O . TYR A 1 115 ? -2.455 -8.771 5.909 1.00 92.31 115 TYR A O 1
ATOM 907 N N . ILE A 1 116 ? -4.176 -7.885 4.820 1.00 88.69 116 ILE A N 1
ATOM 908 C CA . ILE A 1 116 ? -4.724 -7.271 6.043 1.00 88.69 116 ILE A CA 1
ATOM 909 C C . ILE A 1 116 ? -5.253 -8.350 6.997 1.00 88.69 116 ILE A C 1
ATOM 911 O O . ILE A 1 116 ? -5.040 -8.283 8.214 1.00 88.69 116 ILE A O 1
ATOM 915 N N . LEU A 1 117 ? -5.955 -9.343 6.452 1.00 88.81 117 LEU A N 1
ATOM 916 C CA . LEU A 1 117 ? -6.647 -10.366 7.231 1.00 88.81 117 LEU A CA 1
ATOM 917 C C . LEU A 1 117 ? -5.694 -11.424 7.793 1.00 88.81 117 LEU A C 1
ATOM 919 O O . LEU A 1 117 ? -5.845 -11.802 8.957 1.00 88.81 117 LEU A O 1
ATOM 923 N N . ASP A 1 118 ? -4.672 -11.815 7.042 1.00 84.69 118 ASP A N 1
ATOM 924 C CA . ASP A 1 118 ? -3.772 -12.913 7.397 1.00 84.69 118 ASP A CA 1
ATOM 925 C C . ASP A 1 118 ? -2.394 -12.393 7.831 1.00 84.69 118 ASP A C 1
ATOM 927 O O . ASP A 1 118 ? -1.902 -12.776 8.894 1.00 84.69 118 ASP A O 1
ATOM 931 N N . PHE A 1 119 ? -1.840 -11.403 7.121 1.00 72.69 119 PHE A N 1
ATOM 932 C CA . PHE A 1 119 ? -0.542 -10.767 7.417 1.00 72.69 119 PHE A CA 1
ATOM 933 C C . PHE A 1 119 ? -0.627 -9.544 8.345 1.00 72.69 119 PHE A C 1
ATOM 935 O O . PHE A 1 119 ? 0.351 -8.808 8.488 1.00 72.69 119 PHE A O 1
ATOM 942 N N . GLY A 1 120 ? -1.759 -9.336 9.029 1.00 59.00 120 GLY A N 1
ATOM 943 C CA . GLY A 1 120 ? -2.072 -8.157 9.856 1.00 59.00 120 GLY A CA 1
ATOM 944 C C . GLY A 1 120 ? -1.109 -7.797 11.008 1.00 59.00 120 GLY A C 1
ATOM 945 O O . GLY A 1 120 ? -1.446 -6.952 11.827 1.00 59.00 120 GLY A O 1
ATOM 946 N N . ALA A 1 121 ? 0.074 -8.406 11.100 1.00 62.75 121 ALA A N 1
ATOM 947 C CA . ALA A 1 121 ? 1.192 -7.952 11.926 1.00 62.75 121 ALA A CA 1
ATOM 948 C C . ALA A 1 121 ? 2.179 -7.028 11.177 1.00 62.75 121 ALA A C 1
ATOM 950 O O . ALA A 1 121 ? 3.035 -6.406 11.813 1.00 62.75 121 ALA A O 1
ATOM 951 N N . GLN A 1 122 ? 2.082 -6.895 9.849 1.00 80.50 122 GLN A N 1
ATOM 952 C CA . GLN A 1 122 ? 2.951 -5.993 9.097 1.00 80.50 122 GLN A CA 1
ATOM 953 C C . GLN A 1 122 ? 2.398 -4.562 9.101 1.00 80.50 122 GLN A C 1
ATOM 955 O O . GLN A 1 122 ? 1.252 -4.295 8.740 1.00 80.50 122 GLN A O 1
ATOM 960 N N . ARG A 1 123 ? 3.237 -3.609 9.518 1.00 86.56 123 ARG A N 1
ATOM 961 C CA . ARG A 1 123 ? 2.830 -2.207 9.717 1.00 86.56 123 ARG A CA 1
ATOM 962 C C . ARG A 1 123 ? 2.356 -1.523 8.436 1.00 86.56 123 ARG A C 1
ATOM 964 O O . ARG A 1 123 ? 1.423 -0.734 8.503 1.00 86.56 123 ARG A O 1
ATOM 971 N N . SER A 1 124 ? 2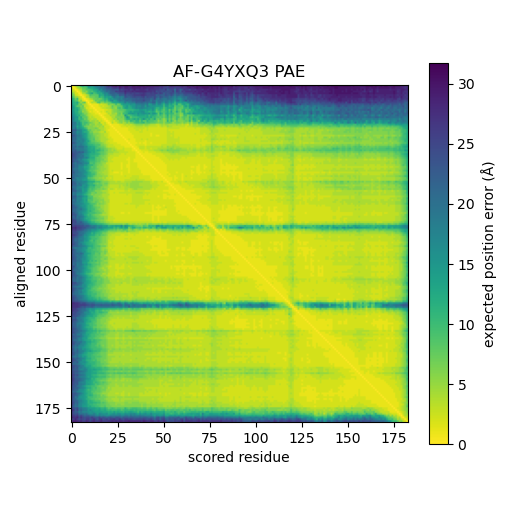.990 -1.803 7.298 1.00 90.62 124 SER A N 1
ATOM 972 C CA . SER A 1 124 ? 2.631 -1.213 5.999 1.00 90.62 124 SER A CA 1
ATOM 973 C C . SER A 1 124 ? 1.182 -1.516 5.628 1.00 90.62 124 SER A C 1
ATOM 975 O O . SER A 1 124 ? 0.437 -0.627 5.226 1.00 90.62 124 SER A O 1
ATOM 977 N N . VAL A 1 125 ? 0.755 -2.754 5.849 1.00 92.12 125 VAL A N 1
ATOM 978 C CA . VAL A 1 125 ? -0.589 -3.228 5.527 1.00 92.12 125 VAL A CA 1
ATOM 979 C C . VAL A 1 125 ? -1.652 -2.545 6.391 1.00 92.12 125 VAL A C 1
ATOM 981 O O . VAL A 1 125 ? -2.641 -2.032 5.874 1.00 92.12 125 VAL A O 1
ATOM 984 N N . LEU A 1 126 ? -1.433 -2.471 7.708 1.00 93.69 126 LEU A N 1
ATOM 985 C CA . LEU A 1 126 ? -2.378 -1.813 8.620 1.00 93.69 126 LEU A CA 1
ATOM 986 C C . LEU A 1 126 ? -2.469 -0.307 8.381 1.00 93.69 126 LEU A C 1
ATOM 988 O O . LEU A 1 126 ? -3.557 0.263 8.410 1.00 93.69 126 LEU A O 1
ATOM 992 N N . THR A 1 127 ? -1.332 0.332 8.121 1.00 93.75 127 THR A N 1
ATOM 993 C CA . THR A 1 127 ? -1.288 1.751 7.769 1.00 93.75 127 THR A CA 1
ATOM 994 C C . THR A 1 127 ? -1.985 2.006 6.431 1.00 93.75 127 THR A C 1
ATOM 996 O O . THR A 1 127 ? -2.711 2.987 6.303 1.00 93.75 127 THR A O 1
ATOM 999 N N . THR A 1 128 ? -1.851 1.097 5.460 1.00 95.38 128 THR A N 1
ATOM 1000 C CA . THR A 1 128 ? -2.593 1.175 4.194 1.00 95.38 128 THR A CA 1
ATOM 1001 C C . THR A 1 128 ? -4.098 1.118 4.438 1.00 95.38 128 THR A C 1
ATOM 1003 O O . THR A 1 128 ? -4.823 1.998 3.981 1.00 95.38 128 THR A O 1
ATOM 1006 N N . ALA A 1 129 ? -4.565 0.155 5.241 1.00 95.62 129 ALA A N 1
ATOM 1007 C CA . ALA A 1 129 ? -5.972 0.066 5.627 1.00 95.62 129 ALA A CA 1
ATOM 1008 C C . ALA A 1 129 ? -6.466 1.348 6.323 1.00 95.62 129 ALA A C 1
ATOM 1010 O O . ALA A 1 129 ? -7.563 1.816 6.032 1.00 95.62 129 ALA A O 1
ATOM 1011 N N . TYR A 1 130 ? -5.652 1.948 7.199 1.00 96.38 130 TYR A N 1
ATOM 1012 C CA . TYR A 1 130 ? -5.977 3.217 7.856 1.00 96.38 130 TYR A CA 1
ATOM 1013 C C . TYR A 1 130 ? -6.217 4.345 6.847 1.00 96.38 130 TYR A C 1
ATOM 1015 O O . TYR A 1 130 ? -7.241 5.018 6.922 1.00 96.38 130 TYR A O 1
ATOM 1023 N N . PHE A 1 131 ? -5.316 4.537 5.881 1.00 96.19 131 PHE A N 1
ATOM 1024 C CA . PHE A 1 131 ? -5.460 5.600 4.881 1.00 96.19 131 PHE A CA 1
ATOM 1025 C C . PHE A 1 131 ? -6.644 5.385 3.930 1.00 96.19 131 PHE A C 1
ATOM 1027 O O . PHE A 1 131 ? -7.204 6.357 3.426 1.00 96.19 131 PHE A O 1
ATOM 1034 N N . LEU A 1 132 ? -7.068 4.136 3.726 1.00 96.19 132 LEU A N 1
ATOM 1035 C CA . LEU A 1 132 ? -8.244 3.806 2.920 1.00 96.19 132 LEU A CA 1
ATOM 1036 C C . LEU A 1 132 ? -9.579 4.155 3.605 1.00 96.19 132 LEU A C 1
ATOM 1038 O O . LEU A 1 132 ? -10.601 4.211 2.922 1.00 96.19 132 LEU A O 1
ATOM 1042 N N . LEU A 1 133 ? -9.606 4.441 4.913 1.00 95.88 133 LEU A N 1
ATOM 1043 C CA . LEU A 1 133 ? -10.833 4.861 5.609 1.00 95.88 133 LEU A CA 1
ATOM 1044 C C . LEU A 1 133 ? -11.401 6.179 5.062 1.00 95.88 133 LEU A C 1
ATOM 1046 O O . LEU A 1 133 ? -12.613 6.361 4.978 1.00 95.88 133 LEU A O 1
ATOM 1050 N N . ASP A 1 134 ? -10.531 7.096 4.658 1.00 92.50 134 ASP A N 1
ATOM 1051 C CA . ASP A 1 134 ? -10.929 8.393 4.109 1.00 92.50 134 ASP A CA 1
ATOM 1052 C C . ASP A 1 134 ? -11.189 8.346 2.588 1.00 92.50 134 ASP A C 1
ATOM 1054 O O . ASP A 1 134 ? -11.379 9.383 1.955 1.00 92.50 134 ASP A O 1
ATOM 1058 N N . SER A 1 135 ? -11.231 7.144 2.000 1.00 94.56 135 SER A N 1
ATOM 1059 C CA . SER A 1 135 ? -11.363 6.919 0.557 1.00 94.56 135 SER A CA 1
ATOM 1060 C C . SER A 1 135 ? -12.757 6.432 0.131 1.00 94.56 135 SER A C 1
ATOM 1062 O O . SER A 1 135 ? -13.652 6.184 0.949 1.00 94.56 135 SER A O 1
ATOM 1064 N N . SER A 1 136 ? -12.934 6.242 -1.180 1.00 94.00 136 SER A N 1
ATOM 1065 C CA . SER A 1 136 ? -14.111 5.592 -1.770 1.00 94.00 136 SER A CA 1
ATOM 1066 C C . SER A 1 136 ? -14.264 4.122 -1.342 1.00 94.00 136 SER A C 1
ATOM 1068 O O . SER A 1 136 ? -15.388 3.629 -1.295 1.00 94.00 136 SER A O 1
ATOM 1070 N N . ALA A 1 137 ? -13.183 3.465 -0.908 1.00 95.25 137 ALA A N 1
ATOM 1071 C CA . ALA A 1 137 ? -13.178 2.084 -0.418 1.00 95.25 137 ALA A CA 1
ATOM 1072 C C . ALA A 1 137 ? -13.635 1.923 1.047 1.00 95.25 137 ALA A C 1
ATOM 1074 O O . ALA A 1 137 ? -13.536 0.833 1.614 1.00 95.25 137 ALA A O 1
ATOM 1075 N N . PHE A 1 138 ? -14.130 2.988 1.694 1.00 95.19 138 PHE A N 1
ATOM 1076 C CA . PHE A 1 138 ? -14.538 2.953 3.104 1.00 95.19 138 PHE A CA 1
ATOM 1077 C C . PHE A 1 138 ? -15.495 1.795 3.429 1.00 95.19 138 PHE A C 1
ATOM 1079 O O . PHE A 1 138 ? -15.320 1.123 4.441 1.00 95.19 138 PHE A O 1
ATOM 1086 N N . ALA A 1 139 ? -16.505 1.545 2.590 1.00 93.75 139 ALA A N 1
ATOM 1087 C CA . ALA A 1 139 ? -17.483 0.484 2.842 1.00 93.75 139 ALA A CA 1
ATOM 1088 C C . ALA A 1 139 ? -16.838 -0.914 2.833 1.00 93.75 139 ALA A C 1
ATOM 1090 O O . ALA A 1 139 ? -17.159 -1.749 3.680 1.00 93.75 139 ALA A O 1
ATOM 1091 N N . ASP A 1 140 ? -15.884 -1.140 1.931 1.00 94.88 140 ASP A N 1
ATOM 1092 C CA . ASP A 1 140 ? -15.214 -2.429 1.776 1.00 94.88 140 ASP A CA 1
ATOM 1093 C C . ASP A 1 140 ? -14.219 -2.672 2.912 1.00 94.88 140 ASP A C 1
ATOM 1095 O O . ASP A 1 140 ? -14.239 -3.726 3.553 1.00 94.88 140 ASP A O 1
ATOM 1099 N N . ILE A 1 141 ? -13.397 -1.666 3.236 1.00 94.88 141 ILE A N 1
ATOM 1100 C CA . ILE A 1 141 ? -12.352 -1.776 4.265 1.00 94.88 141 ILE A CA 1
ATOM 1101 C C . ILE A 1 141 ? -12.920 -1.819 5.694 1.00 94.88 141 ILE A C 1
ATOM 1103 O O . ILE A 1 141 ? -12.237 -2.241 6.626 1.00 94.88 141 ILE A O 1
ATOM 1107 N N . THR A 1 142 ? -14.184 -1.426 5.879 1.00 95.75 142 THR A N 1
ATOM 1108 C CA . THR A 1 142 ? -14.903 -1.484 7.166 1.00 95.75 142 THR A CA 1
ATOM 1109 C C . THR A 1 142 ? -15.859 -2.672 7.270 1.00 95.75 142 THR A C 1
ATOM 1111 O O . THR A 1 142 ? -16.585 -2.805 8.260 1.00 95.75 142 THR A O 1
ATOM 1114 N N . ALA A 1 143 ? -15.828 -3.595 6.302 1.00 95.94 143 ALA A N 1
ATOM 1115 C CA . ALA A 1 143 ? -16.589 -4.833 6.378 1.00 95.94 143 ALA A CA 1
ATOM 1116 C C . ALA A 1 143 ? -16.271 -5.619 7.664 1.00 95.94 143 ALA A C 1
ATOM 1118 O O . ALA A 1 143 ? -15.169 -5.564 8.221 1.00 95.94 143 ALA A O 1
ATOM 1119 N N . GLN A 1 144 ? -17.238 -6.421 8.122 1.00 95.75 144 GLN A N 1
ATOM 1120 C CA . GLN A 1 144 ? -17.182 -7.097 9.424 1.00 95.75 144 GLN A CA 1
ATOM 1121 C C . GLN A 1 144 ? -15.895 -7.914 9.641 1.00 95.75 144 GLN A C 1
ATOM 1123 O O . GLN A 1 144 ? -15.383 -7.968 10.764 1.00 95.75 144 GLN A O 1
ATOM 1128 N N . ARG A 1 145 ? -15.344 -8.516 8.577 1.00 94.81 145 ARG A N 1
ATOM 1129 C CA . ARG A 1 145 ? -14.078 -9.271 8.607 1.00 94.81 145 ARG A CA 1
ATOM 1130 C C . ARG A 1 145 ? -12.891 -8.406 9.044 1.00 94.81 145 ARG A C 1
ATOM 1132 O O . ARG A 1 145 ? -12.162 -8.793 9.957 1.00 94.81 145 ARG A O 1
ATOM 1139 N N . PHE A 1 146 ? -12.759 -7.203 8.486 1.00 94.75 146 PHE A N 1
ATOM 1140 C CA . PHE A 1 146 ? -11.702 -6.258 8.844 1.00 94.75 146 PHE A CA 1
ATOM 1141 C C . PHE A 1 146 ? -11.896 -5.721 10.251 1.00 94.75 146 PHE A C 1
ATOM 1143 O O . PHE A 1 146 ? -10.964 -5.731 11.047 1.00 94.75 146 PHE A O 1
ATOM 1150 N N . MET A 1 147 ? -13.126 -5.350 10.609 1.00 96.12 147 MET A N 1
ATOM 1151 C CA . MET A 1 147 ? -13.426 -4.853 11.953 1.00 96.12 147 MET A CA 1
ATOM 1152 C C . MET A 1 147 ? -13.131 -5.900 13.030 1.00 96.12 147 MET A C 1
ATOM 1154 O O . MET A 1 147 ? -12.618 -5.575 14.100 1.00 96.12 147 MET A O 1
ATOM 1158 N N . THR A 1 148 ? -13.421 -7.170 12.750 1.00 95.56 148 THR A N 1
ATOM 1159 C CA . THR A 1 148 ? -13.089 -8.284 13.648 1.00 95.56 148 THR A CA 1
ATOM 1160 C C . THR A 1 148 ? -11.579 -8.448 13.780 1.00 95.56 148 THR A C 1
ATOM 1162 O O . THR A 1 148 ? -11.071 -8.521 14.901 1.00 95.56 148 THR A O 1
ATOM 1165 N N . LYS A 1 149 ? -10.851 -8.428 12.656 1.00 94.69 149 LYS A N 1
ATOM 1166 C CA . LYS A 1 149 ? -9.388 -8.508 12.648 1.00 94.69 149 LYS A CA 1
ATOM 1167 C C . LYS A 1 149 ? -8.749 -7.353 13.424 1.00 94.69 149 LYS A C 1
ATOM 1169 O O . LYS A 1 149 ? -7.924 -7.605 14.296 1.00 94.69 149 LYS A O 1
ATOM 1174 N N . MET A 1 150 ? -9.161 -6.110 13.176 1.00 95.56 150 MET A N 1
ATOM 1175 C CA . MET A 1 150 ? -8.610 -4.925 13.845 1.00 95.56 150 MET A CA 1
ATOM 1176 C C . MET A 1 150 ? -8.837 -4.969 15.360 1.00 95.56 150 MET A C 1
ATOM 1178 O O . MET A 1 150 ? -7.913 -4.703 16.123 1.00 95.56 150 MET A O 1
ATOM 1182 N N . ARG A 1 151 ? -10.021 -5.394 15.826 1.00 95.94 151 ARG A N 1
ATOM 1183 C CA . ARG A 1 151 ? -10.276 -5.583 17.269 1.00 95.94 151 ARG A CA 1
ATOM 1184 C C . ARG A 1 151 ? -9.366 -6.645 17.886 1.00 95.94 151 ARG A C 1
ATOM 1186 O O . ARG A 1 151 ? -8.853 -6.435 18.980 1.00 95.94 151 ARG A O 1
ATOM 1193 N N . ALA A 1 152 ? -9.132 -7.758 17.188 1.00 94.38 152 ALA A N 1
ATOM 1194 C CA . ALA A 1 152 ? -8.197 -8.782 17.653 1.00 94.38 152 ALA A CA 1
ATOM 1195 C C . ALA A 1 152 ? -6.758 -8.240 17.744 1.00 94.38 152 ALA A C 1
ATOM 1197 O O . ALA A 1 152 ? -6.050 -8.508 18.713 1.00 94.38 152 ALA A O 1
ATOM 1198 N N . LEU A 1 153 ? -6.344 -7.423 16.770 1.00 94.06 153 LEU A N 1
ATOM 1199 C CA . LEU A 1 153 ? -5.007 -6.831 16.723 1.00 94.06 153 LEU A CA 1
ATOM 1200 C C . LEU A 1 153 ? -4.752 -5.775 17.808 1.00 94.06 153 LEU A C 1
ATOM 1202 O O . LEU A 1 153 ? -3.593 -5.545 18.137 1.00 94.06 153 LEU A O 1
ATOM 1206 N N . GLN A 1 154 ? -5.776 -5.183 18.433 1.00 94.25 154 GLN A N 1
ATOM 1207 C CA . GLN A 1 154 ? -5.575 -4.260 19.566 1.00 94.25 154 GLN A CA 1
ATOM 1208 C C . GLN A 1 154 ? -4.866 -4.909 20.763 1.00 94.25 154 GLN A C 1
ATOM 1210 O O . GLN A 1 154 ? -4.268 -4.204 21.569 1.00 94.25 154 GLN A O 1
ATOM 1215 N N . GLN A 1 155 ? -4.928 -6.237 20.884 1.00 92.75 155 GLN A N 1
ATOM 1216 C CA . GLN A 1 155 ? -4.265 -7.001 21.947 1.00 92.75 155 GLN A CA 1
ATOM 1217 C C . GLN A 1 155 ? -2.955 -7.650 21.475 1.00 92.75 155 GLN A C 1
ATOM 1219 O O . GLN A 1 155 ? -2.422 -8.547 22.129 1.00 92.75 155 GLN A O 1
ATOM 1224 N N . HIS A 1 156 ? -2.441 -7.241 20.312 1.00 93.38 156 HIS A N 1
ATOM 1225 C CA . HIS A 1 156 ? -1.219 -7.798 19.751 1.00 93.38 156 HIS A CA 1
ATOM 1226 C C . HIS A 1 156 ? 0.006 -7.423 20.600 1.00 93.38 156 HIS A C 1
ATOM 1228 O O . HIS A 1 156 ? 0.124 -6.300 21.088 1.00 93.38 156 HIS A O 1
ATOM 1234 N N . SER A 1 157 ? 0.958 -8.350 20.741 1.00 92.31 157 SER A N 1
ATOM 1235 C CA . SER A 1 157 ? 2.168 -8.152 21.559 1.00 92.31 157 SER A CA 1
ATOM 1236 C C . SER A 1 157 ? 3.076 -7.033 21.033 1.00 92.31 157 SER A C 1
ATOM 1238 O O . SER A 1 157 ? 3.750 -6.350 21.802 1.00 92.31 157 SER A O 1
ATOM 1240 N N . ILE A 1 158 ? 3.088 -6.831 19.712 1.00 92.12 158 ILE A N 1
ATOM 1241 C CA . ILE A 1 158 ? 3.791 -5.721 19.059 1.00 92.12 158 ILE A CA 1
ATOM 1242 C C . ILE A 1 158 ? 2.962 -4.439 19.199 1.00 92.12 158 ILE A C 1
ATOM 1244 O O . ILE A 1 158 ? 1.932 -4.282 18.544 1.00 92.12 158 ILE A O 1
ATOM 1248 N N . VAL A 1 159 ? 3.460 -3.490 19.993 1.00 92.81 159 VAL A N 1
ATOM 1249 C CA . VAL A 1 159 ? 2.775 -2.223 20.311 1.00 92.81 159 VAL A CA 1
ATOM 1250 C C . VAL A 1 159 ? 2.404 -1.420 19.064 1.00 92.81 159 VAL A C 1
ATOM 1252 O O . VAL A 1 159 ? 1.320 -0.853 18.999 1.00 92.81 159 VAL A O 1
ATOM 1255 N N . GLN A 1 160 ? 3.264 -1.381 18.043 1.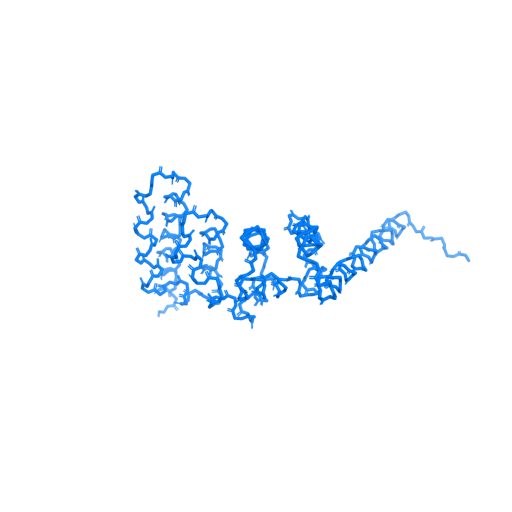00 91.31 160 GLN A N 1
ATOM 1256 C CA . GLN A 1 160 ? 2.961 -0.642 16.813 1.00 91.31 160 GLN A CA 1
ATOM 1257 C C . GLN A 1 160 ? 1.756 -1.230 16.063 1.00 91.31 160 GLN A C 1
ATOM 1259 O O . GLN A 1 160 ? 0.979 -0.473 15.491 1.00 91.31 160 GLN A O 1
ATOM 1264 N N . VAL A 1 161 ? 1.588 -2.556 16.091 1.00 92.31 161 VAL A N 1
ATOM 1265 C CA . VAL A 1 161 ? 0.442 -3.255 15.487 1.00 92.31 161 VAL A CA 1
ATOM 1266 C C . VAL A 1 161 ? -0.831 -2.939 16.269 1.00 92.31 161 VAL A C 1
ATOM 1268 O O . VAL A 1 161 ? -1.821 -2.512 15.677 1.00 92.31 161 VAL A O 1
ATOM 1271 N N . ALA A 1 162 ? -0.777 -3.056 17.599 1.00 93.62 162 ALA A N 1
ATOM 1272 C CA . ALA A 1 162 ? -1.898 -2.725 18.475 1.00 93.62 162 ALA A CA 1
ATOM 1273 C C . ALA A 1 162 ? -2.351 -1.265 18.317 1.00 93.62 162 ALA A C 1
ATOM 1275 O O . ALA A 1 162 ? -3.545 -0.993 18.178 1.00 93.62 162 ALA A O 1
ATOM 1276 N N . ASN A 1 163 ? -1.399 -0.332 18.257 1.00 94.81 163 ASN A N 1
ATOM 1277 C CA . ASN A 1 163 ? -1.681 1.089 18.081 1.00 94.81 163 ASN A CA 1
ATOM 1278 C C . ASN A 1 163 ? -2.262 1.399 16.698 1.00 94.81 163 ASN A C 1
ATOM 1280 O O . ASN A 1 163 ? -3.216 2.167 16.615 1.00 94.81 163 ASN A O 1
ATOM 1284 N N . ALA A 1 164 ? -1.731 0.803 15.624 1.00 93.94 164 ALA A N 1
ATOM 1285 C CA . ALA A 1 164 ? -2.267 0.997 14.276 1.00 93.94 164 ALA A CA 1
ATOM 1286 C C . ALA A 1 164 ? -3.715 0.492 14.170 1.00 93.94 164 ALA A C 1
ATOM 1288 O O . ALA A 1 164 ? -4.580 1.193 13.648 1.00 93.94 164 ALA A O 1
ATOM 1289 N N . ALA A 1 165 ? -4.004 -0.678 14.745 1.00 95.12 165 ALA A N 1
ATOM 1290 C CA . ALA A 1 165 ? -5.357 -1.222 14.788 1.00 95.12 165 ALA A CA 1
ATOM 1291 C C . ALA A 1 165 ? -6.310 -0.357 15.635 1.00 95.12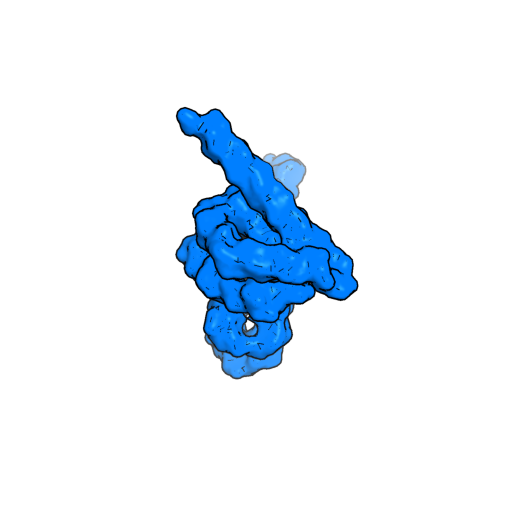 165 ALA A C 1
ATOM 1293 O O . ALA A 1 165 ? -7.449 -0.108 15.239 1.00 95.12 165 ALA A O 1
ATOM 1294 N N . ALA A 1 166 ? -5.849 0.154 16.781 1.00 96.06 166 ALA A N 1
ATOM 1295 C CA . ALA A 1 166 ? -6.632 1.073 17.604 1.00 96.06 166 ALA A CA 1
ATOM 1296 C C . ALA A 1 166 ? -6.914 2.403 16.881 1.00 96.06 166 ALA A C 1
ATOM 1298 O O . ALA A 1 166 ? -8.045 2.888 16.921 1.00 96.06 166 ALA A O 1
ATOM 1299 N N . ALA A 1 167 ? -5.921 2.958 16.181 1.00 96.50 167 ALA A N 1
ATOM 1300 C CA . ALA A 1 167 ? -6.076 4.167 15.377 1.00 96.50 167 ALA A CA 1
ATOM 1301 C C . ALA A 1 167 ? -7.097 3.964 14.249 1.00 96.50 167 ALA A C 1
ATOM 1303 O O . ALA A 1 167 ? -7.985 4.797 14.082 1.00 96.50 167 ALA A O 1
ATOM 1304 N N . PHE A 1 168 ? -7.033 2.830 13.540 1.00 96.62 168 PHE A N 1
ATOM 1305 C CA . PHE A 1 168 ? -8.016 2.455 12.520 1.00 96.62 168 PHE A CA 1
ATOM 1306 C C . PHE A 1 168 ? -9.442 2.447 13.087 1.00 96.62 168 PHE A C 1
ATOM 1308 O O . PHE A 1 168 ? -10.341 3.076 12.534 1.00 96.62 168 PHE A O 1
ATOM 1315 N N . LEU A 1 169 ? -9.655 1.778 14.223 1.00 97.25 169 LEU A N 1
ATOM 1316 C CA . LEU A 1 169 ? -10.979 1.678 14.844 1.00 97.25 169 LEU A CA 1
ATOM 1317 C C . LEU A 1 169 ? -11.502 3.038 15.330 1.00 97.25 169 LEU A C 1
ATOM 1319 O O . LEU A 1 169 ? -12.685 3.329 15.149 1.00 97.25 169 LEU A O 1
ATOM 1323 N N . SER A 1 170 ? -10.632 3.872 15.910 1.00 97.25 170 SER A N 1
ATOM 1324 C CA . SER A 1 170 ? -10.981 5.235 16.329 1.00 97.25 170 SER A CA 1
ATOM 1325 C C . SER A 1 170 ? -11.403 6.082 15.132 1.00 97.25 170 SER A C 1
ATOM 1327 O O . SER A 1 170 ? -12.489 6.663 15.136 1.00 97.25 170 SER A O 1
ATOM 1329 N N . ARG A 1 171 ? -10.589 6.085 14.068 1.00 96.75 171 ARG A N 1
ATOM 1330 C CA . ARG A 1 171 ? -10.866 6.850 12.851 1.00 96.75 171 ARG A CA 1
ATOM 1331 C C . ARG A 1 171 ? -12.156 6.394 12.174 1.00 96.75 171 ARG A C 1
ATOM 1333 O O . ARG A 1 171 ? -12.954 7.227 11.755 1.00 96.75 171 ARG A O 1
ATOM 1340 N N . ASN A 1 172 ? -12.406 5.085 12.129 1.00 96.19 172 ASN A N 1
ATOM 1341 C CA . ASN A 1 172 ? -13.662 4.542 11.625 1.00 96.19 172 ASN A CA 1
ATOM 1342 C C . ASN A 1 172 ? -14.878 5.090 12.395 1.00 96.19 172 ASN A C 1
ATOM 1344 O O . ASN A 1 172 ? -15.857 5.523 11.787 1.00 96.19 172 ASN A O 1
ATOM 1348 N N . GLN A 1 173 ? -14.817 5.111 13.730 1.00 95.38 173 GLN A N 1
ATOM 1349 C CA . GLN A 1 173 ? -15.909 5.631 14.556 1.00 95.38 173 GLN A CA 1
ATOM 1350 C C . GLN A 1 173 ? -16.151 7.129 14.318 1.00 95.38 173 GLN A C 1
ATOM 1352 O O . GLN A 1 173 ? -17.301 7.554 14.206 1.00 95.38 173 GLN A O 1
ATOM 1357 N N . GLU A 1 174 ? -15.084 7.924 14.216 1.00 95.12 174 GLU A N 1
ATOM 1358 C CA . GLU A 1 174 ? -15.173 9.350 13.882 1.00 95.12 174 GLU A CA 1
ATOM 1359 C C . GLU A 1 174 ? -15.881 9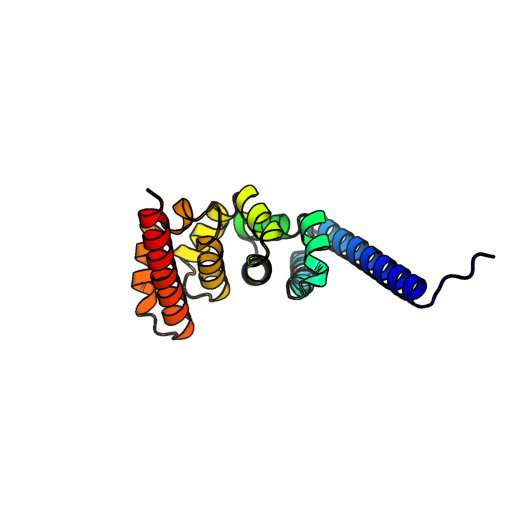.567 12.541 1.00 95.12 174 GLU A C 1
ATOM 1361 O O . GLU A 1 174 ? -16.812 10.367 12.450 1.00 95.12 174 GLU A O 1
ATOM 1366 N N . LEU A 1 175 ? -15.479 8.821 11.509 1.00 93.12 175 LEU A N 1
ATOM 1367 C CA . LEU A 1 175 ? -16.049 8.929 10.169 1.00 93.12 175 LEU A CA 1
ATOM 1368 C C . LEU A 1 175 ? -17.513 8.499 10.114 1.00 93.12 175 LEU A C 1
ATOM 1370 O O . LEU A 1 175 ? -18.315 9.167 9.461 1.00 93.12 175 LEU A O 1
ATOM 1374 N N . HIS A 1 176 ? -17.894 7.440 10.830 1.00 88.62 176 HIS A N 1
ATOM 1375 C CA . HIS A 1 176 ? -19.301 7.065 10.962 1.00 88.62 176 HIS A CA 1
ATOM 1376 C C . HIS A 1 176 ? -20.131 8.174 11.612 1.00 88.62 176 HIS A C 1
ATOM 1378 O O . HIS A 1 176 ? -21.204 8.504 11.106 1.00 88.62 176 HIS A O 1
ATOM 1384 N N . ASN A 1 177 ? -19.627 8.784 12.688 1.00 89.75 177 ASN A N 1
ATOM 1385 C CA . ASN A 1 177 ? -20.330 9.866 13.372 1.00 89.75 177 ASN A CA 1
ATOM 1386 C C . ASN A 1 177 ? -20.519 11.074 12.441 1.00 89.75 177 ASN A C 1
ATOM 1388 O O . ASN A 1 177 ? -21.628 11.591 12.327 1.00 89.75 177 ASN A O 1
ATOM 1392 N N . LEU A 1 178 ? -19.471 11.481 11.717 1.00 87.88 178 LEU A N 1
ATOM 1393 C CA . LEU A 1 178 ? -19.543 12.587 10.756 1.00 87.88 178 LEU A CA 1
ATOM 1394 C C . LEU A 1 178 ? -20.570 12.326 9.648 1.00 87.88 178 LEU A C 1
ATOM 1396 O O . LEU A 1 178 ? -21.354 13.215 9.320 1.00 87.88 178 LEU A O 1
ATOM 1400 N N . ARG A 1 179 ? -20.614 11.099 9.118 1.00 82.31 179 ARG A N 1
ATOM 1401 C CA . ARG A 1 179 ? -21.577 10.701 8.078 1.00 82.31 179 ARG A CA 1
ATOM 1402 C C . ARG A 1 179 ? -23.015 10.628 8.601 1.00 82.31 179 ARG A C 1
ATOM 1404 O O . ARG A 1 179 ? -23.940 10.896 7.847 1.00 82.31 179 ARG A O 1
ATOM 1411 N N . SER A 1 180 ? -23.216 10.308 9.882 1.00 75.88 180 SER A N 1
ATOM 1412 C CA . SER A 1 180 ? -24.552 10.253 10.498 1.00 75.88 180 SER A CA 1
ATOM 1413 C C . SER A 1 180 ? -25.181 11.624 10.779 1.00 75.88 180 SER A C 1
ATOM 1415 O O . SER A 1 180 ? -26.390 11.704 10.945 1.00 75.88 180 SER A O 1
ATOM 1417 N N . ILE A 1 181 ? -24.379 12.696 10.818 1.00 70.44 181 ILE A N 1
ATOM 1418 C CA . ILE A 1 181 ? -24.836 14.075 11.080 1.00 70.44 181 ILE A CA 1
ATOM 1419 C C . ILE A 1 181 ? -25.283 14.787 9.784 1.00 70.44 181 ILE A C 1
ATOM 1421 O O . ILE A 1 181 ? -25.914 15.838 9.835 1.00 70.44 181 ILE A O 1
ATOM 1425 N N . GLN A 1 182 ? -24.957 14.233 8.613 1.00 57.31 182 GLN A N 1
ATOM 1426 C CA . GLN A 1 182 ? -25.273 14.817 7.301 1.00 57.31 182 GLN A CA 1
ATOM 1427 C C . GLN A 1 182 ? -26.604 14.323 6.696 1.00 57.31 182 GLN A C 1
ATOM 1429 O O . GLN A 1 182 ? -26.903 14.658 5.549 1.00 57.31 182 GLN A O 1
ATOM 1434 N N . LEU A 1 183 ? -27.389 13.550 7.454 1.00 46.12 183 LEU A N 1
ATOM 1435 C CA . LEU A 1 183 ? -28.737 13.068 7.122 1.00 46.12 183 LEU A CA 1
ATOM 1436 C C . LEU A 1 183 ? -29.756 13.655 8.103 1.00 46.12 183 LEU A C 1
ATOM 1438 O O . LEU A 1 183 ? -30.882 13.952 7.650 1.00 46.12 183 LEU A O 1
#

Foldseek 3Di:
DDDDDPVVVVVVVVVVVLVVVLVVLVVLVVCLVPDPDPVSVLVSLLVNLVLLQDPVCLVSCLVNVVLLVLLCCLQVVHDPSSVLSSLQSLLSNCLPQSSVVSCVVSVVLVSLVCCCQPVLVDLSSLSSLQSCCVDPCVVVSPPPSNLVSLVVQLPPPPNSSNVSSVSSVVSNVVVVVVVVVVD

Sequence (183 aa):
MLYRSPGQQSAIDVLREAAVRLEYLQLLAGEFQRSPDILRKEEVVANLANFTTDPIKYGSLARLRILDLFLDILDADQEHKMVEISLGSICNCIPDPTLQQQVIDGEGIDIISPYILDFGAQRSVLTTAYFLLDSSAFADITAQRFMTKMRALQQHSIVQVANAAAAFLSRNQELHNLRSIQL

pLDDT: mean 88.54, std 12.6, range [39.91, 97.44]

InterPro domains:
  IPR016024 Armadillo-type fold [SSF48371] (16-170)
  IPR042462 Armadillo repeat-containing protein 7 [PTHR46263] (17-180)

Radius of gyration: 19.24 Å; Cα contacts (8 Å, |Δi|>4): 178; chains: 1; bounding box: 48×50×51 Å

Secondary structure (DSSP, 8-state):
-----HHHHHHHHHHHHHHHHHHHHHHHHHHHHH---HHHHHHHHHHHHTTTT-GGGHHHHHHTTHHHHHHHHHHTT--HHHHHHHHHHHHHHTTSHHHHHHHHHTTHHHHHHHHHHTSTT-HHHHHHHHHHTTSTTHHHHTSHHHHHHHHHHTT-SSHHHHHHHHHHHHHHHHHHHHHHTT-

Mean predicted aligned error: 6.61 Å

Nearest PDB structures (foldseek):
  7uzf-assembly1_P  TM=7.772E-01  e=1.734E-02  Rattus norvegicus
  8eic-assembly1_A  TM=7.452E-01  e=3.529E-02  Homo sapiens
  7jtk-assembly1_X  TM=8.046E-01  e=5.405E-02  Chlamydomonas reinhardtii
  4tnm-assembly1_A  TM=7.081E-01  e=2.416E-02  Arabidopsis thaliana
  9brd-assembly1_T  TM=6.535E-01  e=8.280E-02  Rattus norvegicus

Organism: Phytophthora sojae (strain P6497) (NCBI:txid1094619)